Protein AF-A0A4Q6C8T8-F1 (afdb_monomer)

Secondary structure (DSSP, 8-state):
-HHHHHHHHHHHHHHHHHHHHHHHHHHHHHHHT-HHHHHHHHH--HHHHHHHHHHHHHHHHHHHHHH---SS--HHHHHHHHHHHHHHHHHHHHHHHHHTTSS-TTS-HHHHHHHHHHHHHHHHHHHHHHHHHS--STTHHHHHHHHHHHTTS--------SS----HHHHHHHHHHHHHHHHHHHHHHHHHTTTTSTHHHHHHHH--HHHHHHHHHHHHHHHHIIIIITS------S-TT-GGGSHHHHHHHHHHHHHHHHHHHHHHHTHHHHH--HHHHHHHHHHTHHHHHHHHHHHHHH-

Structure (mmCIF, N/CA/C/O backbone):
data_AF-A0A4Q6C8T8-F1
#
_entry.id   AF-A0A4Q6C8T8-F1
#
loop_
_atom_site.group_PDB
_atom_site.id
_atom_site.type_symbol
_atom_site.label_atom_id
_atom_site.label_alt_id
_atom_site.label_comp_id
_atom_site.label_asym_id
_atom_site.label_entity_id
_atom_site.label_seq_id
_atom_site.pdbx_PDB_ins_code
_atom_site.Cartn_x
_atom_site.Cartn_y
_atom_site.Cartn_z
_atom_site.occupancy
_atom_site.B_iso_or_equiv
_atom_site.auth_seq_id
_atom_site.auth_comp_id
_atom_site.auth_asym_id
_atom_site.auth_atom_id
_atom_site.pdbx_PDB_model_num
ATOM 1 N N . MET A 1 1 ? 25.916 -26.323 -15.014 1.00 47.84 1 MET A N 1
ATOM 2 C CA . MET A 1 1 ? 24.971 -25.509 -15.813 1.00 47.84 1 MET A CA 1
ATOM 3 C C . MET A 1 1 ? 23.539 -25.519 -15.264 1.00 47.84 1 MET A C 1
ATOM 5 O O . MET A 1 1 ? 22.979 -24.442 -15.152 1.00 47.84 1 MET A O 1
ATOM 9 N N . ALA A 1 2 ? 22.967 -26.644 -14.802 1.00 47.94 2 ALA A N 1
ATOM 10 C CA . ALA A 1 2 ? 21.595 -26.672 -14.247 1.00 47.94 2 ALA A CA 1
ATOM 11 C C . ALA A 1 2 ? 21.364 -25.824 -12.966 1.00 47.94 2 ALA A C 1
ATOM 13 O O . ALA A 1 2 ? 20.316 -25.205 -12.812 1.00 47.94 2 ALA A O 1
ATOM 14 N N . LYS A 1 3 ? 22.353 -25.726 -12.060 1.00 44.44 3 LYS A N 1
ATOM 15 C CA . LYS A 1 3 ? 22.247 -24.889 -10.841 1.00 44.44 3 LYS A CA 1
ATOM 16 C C . LYS A 1 3 ? 22.202 -23.382 -11.123 1.00 44.44 3 LYS A C 1
ATOM 18 O O . LYS A 1 3 ? 21.665 -22.637 -10.311 1.00 44.44 3 LYS A O 1
ATOM 23 N N . THR A 1 4 ? 22.778 -22.934 -12.237 1.00 50.09 4 THR A N 1
ATOM 24 C CA . THR A 1 4 ? 22.808 -21.512 -12.604 1.00 50.09 4 THR A CA 1
ATOM 25 C C . THR A 1 4 ? 21.467 -21.081 -13.200 1.00 50.09 4 THR A C 1
ATOM 27 O O . THR A 1 4 ? 20.963 -20.031 -12.826 1.00 50.09 4 THR A O 1
ATOM 30 N N . ALA A 1 5 ? 20.844 -21.948 -14.012 1.00 55.03 5 ALA A N 1
ATOM 31 C CA . ALA A 1 5 ? 19.516 -21.725 -14.590 1.00 55.03 5 ALA A CA 1
ATOM 32 C C . ALA A 1 5 ? 18.387 -21.710 -13.539 1.00 55.03 5 ALA A C 1
ATOM 34 O O . ALA A 1 5 ? 17.457 -20.918 -13.630 1.00 55.03 5 ALA A O 1
ATOM 35 N N . SER A 1 6 ? 18.482 -22.541 -12.494 1.00 61.41 6 SER A N 1
ATOM 36 C CA . SER A 1 6 ? 17.517 -22.506 -11.384 1.00 61.41 6 SER A CA 1
ATOM 37 C C . SER A 1 6 ? 17.626 -21.218 -10.560 1.00 61.41 6 SER A C 1
ATOM 39 O O . SER A 1 6 ? 16.605 -20.655 -10.181 1.00 61.41 6 SER A O 1
ATOM 41 N N . LYS A 1 7 ? 18.843 -20.717 -10.301 1.00 61.97 7 LYS A N 1
ATOM 42 C CA . LYS A 1 7 ? 19.030 -19.467 -9.545 1.00 61.97 7 LYS A CA 1
ATOM 43 C C . LYS A 1 7 ? 18.484 -18.246 -10.285 1.00 61.97 7 LYS A C 1
ATOM 45 O O . LYS A 1 7 ? 17.942 -17.361 -9.631 1.00 61.97 7 LYS A O 1
ATOM 50 N N . SER A 1 8 ? 18.613 -18.199 -11.612 1.00 70.19 8 SER A N 1
ATOM 51 C CA . SER A 1 8 ? 18.018 -17.121 -12.408 1.00 70.19 8 SER A CA 1
ATOM 52 C C . SER A 1 8 ? 16.492 -17.197 -12.427 1.00 70.19 8 SER A C 1
ATOM 54 O O . SER A 1 8 ? 15.865 -16.149 -12.392 1.00 70.19 8 SER A O 1
ATOM 56 N N . LEU A 1 9 ? 15.899 -18.399 -12.402 1.00 74.31 9 LEU A N 1
ATOM 57 C CA . LEU A 1 9 ? 14.442 -18.584 -12.357 1.00 74.31 9 LEU A CA 1
ATOM 58 C C . LEU A 1 9 ? 13.826 -18.049 -11.053 1.00 74.31 9 LEU A C 1
ATOM 60 O O . LEU A 1 9 ? 12.946 -17.201 -11.102 1.00 74.31 9 LEU A O 1
ATOM 64 N N . TRP A 1 10 ? 14.356 -18.454 -9.893 1.00 78.50 10 TRP A N 1
ATOM 65 C CA . TRP A 1 10 ? 13.859 -17.990 -8.586 1.00 78.50 10 TRP A CA 1
ATOM 66 C C . TRP A 1 10 ? 14.020 -16.479 -8.385 1.00 78.50 10 TRP A C 1
ATOM 68 O O . TRP A 1 10 ? 13.179 -15.830 -7.768 1.00 78.50 10 TRP A O 1
ATOM 78 N N . ALA A 1 11 ? 15.104 -15.899 -8.907 1.00 76.44 11 ALA A N 1
ATOM 79 C CA . ALA A 1 11 ? 15.308 -14.454 -8.866 1.00 76.44 11 ALA A CA 1
ATOM 80 C C . ALA A 1 11 ? 14.318 -13.696 -9.769 1.00 76.44 11 ALA A C 1
ATOM 82 O O . ALA A 1 11 ? 13.989 -12.545 -9.481 1.00 76.44 11 ALA A O 1
ATOM 83 N N . LYS A 1 12 ? 13.862 -14.334 -10.853 1.00 73.19 12 LYS A N 1
ATOM 84 C CA . LYS A 1 12 ? 12.875 -13.797 -11.793 1.00 73.19 12 LYS A CA 1
ATOM 85 C C . LYS A 1 12 ? 11.479 -13.819 -11.171 1.00 73.19 12 LYS A C 1
ATOM 87 O O . LYS A 1 12 ? 10.880 -12.762 -11.013 1.00 73.19 12 LYS A O 1
ATOM 92 N N . GLU A 1 13 ? 11.059 -14.983 -10.675 1.00 78.38 13 GLU A N 1
ATOM 93 C CA . GLU A 1 13 ? 9.793 -15.155 -9.946 1.00 78.38 13 GLU A CA 1
ATOM 94 C C . GLU A 1 13 ? 9.698 -14.204 -8.746 1.00 78.38 13 GLU A C 1
ATOM 96 O O . GLU A 1 13 ? 8.699 -13.514 -8.568 1.00 78.38 13 GLU A O 1
ATOM 101 N N . GLY A 1 14 ? 10.770 -14.076 -7.956 1.00 83.19 14 GLY A N 1
ATOM 102 C CA . GLY A 1 14 ? 10.795 -13.143 -6.829 1.00 83.19 14 GLY A CA 1
ATOM 103 C C . GLY A 1 14 ? 10.571 -11.683 -7.238 1.00 83.19 14 GLY A C 1
ATOM 104 O O . GLY A 1 14 ? 9.926 -10.933 -6.508 1.00 83.19 14 GLY A O 1
ATOM 105 N N . ARG A 1 15 ? 11.060 -11.269 -8.411 1.00 81.25 15 ARG A N 1
ATOM 106 C CA . ARG A 1 15 ? 10.862 -9.906 -8.923 1.00 81.25 15 ARG A CA 1
ATOM 107 C C . ARG A 1 15 ? 9.428 -9.681 -9.389 1.00 81.25 15 ARG A C 1
ATOM 109 O O . ARG A 1 15 ? 8.868 -8.629 -9.089 1.00 81.25 15 ARG A O 1
ATOM 116 N N . ASP A 1 16 ? 8.836 -10.665 -10.060 1.00 80.31 16 ASP A N 1
ATOM 117 C CA . ASP A 1 16 ? 7.433 -10.608 -10.479 1.00 80.31 16 ASP A CA 1
ATOM 118 C C . ASP A 1 16 ? 6.502 -10.535 -9.258 1.00 80.31 16 ASP A C 1
ATOM 120 O O . ASP A 1 16 ? 5.613 -9.686 -9.214 1.00 80.31 16 ASP A O 1
ATOM 124 N N . LEU A 1 17 ? 6.779 -11.305 -8.199 1.00 86.50 17 LEU A N 1
ATOM 125 C CA . LEU A 1 17 ? 6.043 -11.218 -6.931 1.00 86.50 17 LEU A CA 1
ATOM 126 C C . LEU A 1 17 ? 6.151 -9.831 -6.285 1.00 86.50 17 LEU A C 1
ATOM 128 O O . LEU A 1 17 ? 5.145 -9.278 -5.835 1.00 86.50 17 LEU A O 1
ATOM 132 N N . ILE A 1 18 ? 7.353 -9.249 -6.236 1.00 89.19 18 ILE A N 1
ATOM 133 C CA . ILE A 1 18 ? 7.576 -7.917 -5.653 1.00 89.19 18 ILE A CA 1
ATOM 134 C C . ILE A 1 18 ? 6.845 -6.841 -6.460 1.00 89.19 18 ILE A C 1
ATOM 136 O O . ILE A 1 18 ? 6.162 -5.992 -5.884 1.00 89.19 18 ILE A O 1
ATOM 140 N N . ARG A 1 19 ? 6.954 -6.878 -7.791 1.00 87.38 19 ARG A N 1
ATOM 141 C CA . ARG A 1 19 ? 6.301 -5.910 -8.676 1.00 87.38 19 ARG A CA 1
ATOM 142 C C . ARG A 1 19 ? 4.782 -6.030 -8.631 1.00 87.38 19 ARG A C 1
ATOM 144 O O . ARG A 1 19 ? 4.095 -5.016 -8.503 1.00 87.38 19 ARG A O 1
ATOM 151 N N . GLY A 1 20 ? 4.266 -7.255 -8.693 1.00 88.81 20 GLY A N 1
ATOM 152 C CA . GLY A 1 20 ? 2.848 -7.540 -8.523 1.00 88.81 20 GLY A CA 1
ATOM 153 C C . GLY A 1 20 ? 2.342 -6.998 -7.189 1.00 88.81 20 GLY A C 1
ATOM 154 O O . GLY A 1 20 ? 1.370 -6.247 -7.162 1.00 88.81 20 GLY A O 1
ATOM 155 N N . SER A 1 21 ? 3.053 -7.284 -6.093 1.00 92.06 21 SER A N 1
ATOM 156 C CA . SER A 1 21 ? 2.706 -6.784 -4.755 1.00 92.06 21 SER A CA 1
ATOM 157 C C . SER A 1 21 ? 2.675 -5.258 -4.689 1.00 92.06 21 SER A C 1
ATOM 159 O O . SER A 1 21 ? 1.743 -4.693 -4.123 1.00 92.06 21 SER A O 1
ATOM 161 N N . ALA A 1 22 ? 3.659 -4.582 -5.291 1.00 92.19 22 ALA A N 1
ATOM 162 C CA . ALA A 1 22 ? 3.709 -3.124 -5.349 1.00 92.19 22 ALA A CA 1
ATOM 163 C C . ALA A 1 22 ? 2.469 -2.540 -6.042 1.00 92.19 22 ALA A C 1
ATOM 165 O O . ALA A 1 22 ? 1.823 -1.651 -5.493 1.00 92.19 22 ALA A O 1
ATOM 166 N N . ALA A 1 23 ? 2.092 -3.067 -7.209 1.00 91.00 23 ALA A N 1
ATOM 167 C CA . ALA A 1 23 ? 0.888 -2.619 -7.905 1.00 91.00 23 ALA A CA 1
ATOM 168 C C . ALA A 1 23 ? -0.395 -2.962 -7.140 1.00 91.00 23 ALA A C 1
ATOM 170 O O . ALA A 1 23 ? -1.277 -2.115 -7.013 1.00 91.00 23 ALA A O 1
ATOM 171 N N . GLY A 1 24 ? -0.485 -4.170 -6.579 1.00 92.25 24 GLY A N 1
ATOM 172 C CA . GLY A 1 24 ? -1.603 -4.579 -5.731 1.00 92.25 24 GLY A CA 1
ATOM 173 C C . GLY A 1 24 ? -1.808 -3.636 -4.544 1.00 92.25 24 GLY A C 1
ATOM 174 O O . GLY A 1 24 ? -2.939 -3.248 -4.261 1.00 92.25 24 GLY A O 1
ATOM 175 N N . LEU A 1 25 ? -0.722 -3.204 -3.896 1.00 93.50 25 LEU A N 1
ATOM 176 C CA . LEU A 1 25 ? -0.757 -2.215 -2.817 1.00 93.50 25 LEU A CA 1
ATOM 177 C C . LEU A 1 25 ? -1.186 -0.833 -3.318 1.00 93.50 25 LEU A C 1
ATOM 179 O O . LEU A 1 25 ? -2.040 -0.219 -2.686 1.00 93.50 25 LEU A O 1
ATOM 183 N N . ILE A 1 26 ? -0.677 -0.354 -4.457 1.00 92.12 26 ILE A N 1
ATOM 184 C CA . ILE A 1 26 ? -1.116 0.929 -5.035 1.00 92.12 26 ILE A CA 1
ATOM 185 C C . ILE A 1 26 ? -2.633 0.923 -5.268 1.00 92.12 26 ILE A C 1
ATOM 187 O O . ILE A 1 26 ? -3.330 1.821 -4.815 1.00 92.12 26 ILE A O 1
ATOM 191 N N . PHE A 1 27 ? -3.180 -0.093 -5.932 1.00 87.25 27 PHE A N 1
ATOM 192 C CA . PHE A 1 27 ? -4.614 -0.100 -6.239 1.00 87.25 27 PHE A CA 1
ATOM 193 C C . PHE A 1 27 ? -5.493 -0.452 -5.030 1.00 87.25 27 PHE A C 1
ATOM 195 O O . PHE A 1 27 ? -6.622 0.027 -4.934 1.00 87.25 27 PHE A O 1
ATOM 202 N N . GLY A 1 28 ? -4.999 -1.278 -4.106 1.00 87.19 28 GLY A N 1
ATOM 203 C CA . GLY A 1 28 ? -5.780 -1.787 -2.978 1.00 87.19 28 GLY A CA 1
ATOM 204 C C . GLY A 1 28 ? -5.800 -0.898 -1.737 1.00 87.19 28 GLY A C 1
ATOM 205 O O . GLY A 1 28 ? -6.770 -0.943 -0.984 1.00 87.19 28 GLY A O 1
ATOM 206 N N . THR A 1 29 ? -4.772 -0.077 -1.505 1.00 87.50 29 THR A N 1
ATOM 207 C CA . THR A 1 29 ? -4.616 0.651 -0.229 1.00 87.50 29 THR A CA 1
ATOM 208 C C . THR A 1 29 ? -5.790 1.567 0.133 1.00 87.50 29 THR A C 1
ATOM 210 O O . THR A 1 29 ? -6.232 1.500 1.279 1.00 87.50 29 THR A O 1
ATOM 213 N N . PRO A 1 30 ? -6.367 2.369 -0.783 1.00 79.12 30 PRO A N 1
ATOM 214 C CA . PRO A 1 30 ? -7.519 3.204 -0.433 1.00 79.12 30 PRO A CA 1
ATOM 215 C C . PRO A 1 30 ? -8.731 2.393 0.049 1.00 79.12 30 PRO A C 1
ATOM 217 O O . PRO A 1 30 ? -9.430 2.801 0.971 1.00 79.12 30 PRO A O 1
ATOM 220 N N . LEU A 1 31 ? -8.962 1.216 -0.540 1.00 79.81 31 LEU A N 1
ATOM 221 C CA . LEU A 1 31 ? -10.087 0.340 -0.197 1.00 79.81 31 LEU A CA 1
ATOM 222 C C . LEU A 1 31 ? -9.835 -0.478 1.069 1.00 79.81 31 LEU A C 1
ATOM 224 O O . LEU A 1 31 ? -10.794 -0.820 1.770 1.00 79.81 31 LEU A O 1
ATOM 228 N N . LEU A 1 32 ? -8.563 -0.745 1.386 1.00 80.25 32 LEU A N 1
ATOM 229 C CA . LEU A 1 32 ? -8.162 -1.465 2.592 1.00 80.25 32 LEU A CA 1
ATOM 230 C C . LEU A 1 32 ? -8.620 -0.771 3.866 1.00 80.25 32 LEU A C 1
ATOM 232 O O . LEU A 1 32 ? -8.783 -1.472 4.851 1.00 80.25 32 LEU A O 1
ATOM 236 N N . TYR A 1 33 ? -8.860 0.542 3.838 1.00 75.00 33 TYR A N 1
ATOM 237 C CA . TYR A 1 33 ? -9.260 1.331 5.004 1.00 75.00 33 TYR A CA 1
ATOM 238 C C . TYR A 1 33 ? -10.769 1.470 5.186 1.00 75.00 33 TYR A C 1
ATOM 240 O O . TYR A 1 33 ? -11.189 1.897 6.249 1.00 75.00 33 TYR A O 1
ATOM 248 N N . THR A 1 34 ? -11.587 1.142 4.187 1.00 78.19 34 THR A N 1
ATOM 249 C CA . THR A 1 34 ? -13.025 1.464 4.215 1.00 78.19 34 THR A CA 1
ATOM 250 C C . THR A 1 34 ? -13.826 0.512 5.114 1.00 78.19 34 THR A C 1
ATOM 252 O O . THR A 1 34 ? -13.783 -0.708 4.924 1.00 78.19 34 THR A O 1
ATOM 255 N N . MET A 1 35 ? -14.614 1.053 6.059 1.00 67.12 35 MET A N 1
ATOM 256 C CA . MET A 1 35 ? -15.415 0.245 7.001 1.00 67.12 35 MET A CA 1
ATOM 257 C C . MET A 1 35 ? -16.417 -0.659 6.288 1.00 67.12 35 MET A C 1
ATOM 259 O O . MET A 1 35 ? -16.611 -1.802 6.705 1.00 67.12 35 MET A O 1
ATOM 263 N N . GLU A 1 36 ? -17.026 -0.180 5.201 1.00 69.19 36 GLU A N 1
ATOM 264 C CA . GLU A 1 36 ? -18.002 -0.942 4.411 1.00 69.19 36 GLU A CA 1
ATOM 265 C C . GLU A 1 36 ? -17.418 -2.283 3.942 1.00 69.19 36 GLU A C 1
ATOM 267 O O . GLU A 1 36 ? -18.071 -3.327 3.989 1.00 69.19 36 GLU A O 1
ATOM 272 N N . MET A 1 37 ? -16.136 -2.294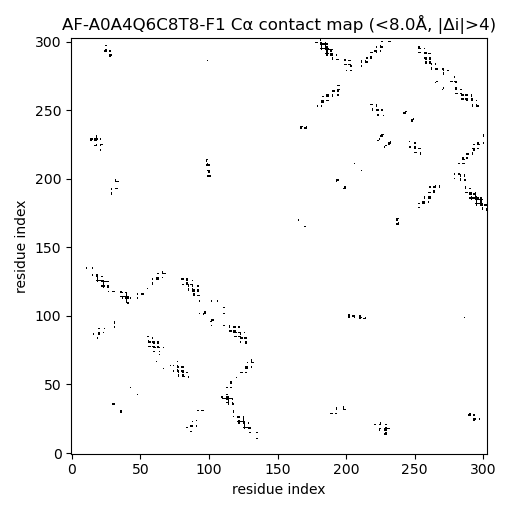 3.578 1.00 70.31 37 MET A N 1
ATOM 273 C CA . MET A 1 37 ? -15.476 -3.477 3.039 1.00 70.31 37 MET A CA 1
ATOM 274 C C . MET A 1 37 ? -15.086 -4.495 4.122 1.00 70.31 37 MET A C 1
ATOM 276 O O . MET A 1 37 ? -15.015 -5.695 3.835 1.00 70.31 37 MET A O 1
ATOM 280 N N . TRP A 1 38 ? -14.896 -4.048 5.370 1.00 68.12 38 TRP A N 1
ATOM 281 C CA . TRP A 1 38 ? -14.649 -4.915 6.530 1.00 68.12 38 TRP A CA 1
ATOM 282 C C . TRP A 1 38 ? -15.938 -5.495 7.111 1.00 68.12 38 TRP A C 1
ATOM 284 O O . TRP A 1 38 ? -16.002 -6.688 7.415 1.00 68.12 38 TRP A O 1
ATOM 294 N N . TRP A 1 39 ? -16.991 -4.681 7.216 1.00 66.81 39 TRP A N 1
ATOM 295 C CA . TRP A 1 39 ? -18.289 -5.107 7.745 1.00 66.81 39 TRP A CA 1
ATOM 296 C C . TRP A 1 39 ? -18.998 -6.088 6.817 1.00 66.81 39 TRP A C 1
ATOM 298 O O . TRP A 1 39 ? -19.603 -7.060 7.283 1.00 66.81 39 TRP A O 1
ATOM 308 N N . HIS A 1 40 ? -18.871 -5.914 5.499 1.00 59.19 40 HIS A N 1
ATOM 309 C CA . HIS A 1 40 ? -19.408 -6.886 4.551 1.00 59.19 40 HIS A CA 1
ATOM 310 C C . HIS A 1 40 ? -18.797 -8.281 4.732 1.00 59.19 40 HIS A C 1
ATOM 312 O O . HIS A 1 40 ? -19.526 -9.270 4.623 1.00 59.19 40 HIS A O 1
ATOM 318 N N . GLY A 1 41 ? -17.525 -8.378 5.136 1.00 58.84 41 GLY A N 1
ATOM 319 C CA . GLY A 1 41 ? -16.861 -9.646 5.450 1.00 58.84 41 GLY A CA 1
ATOM 320 C C . GLY A 1 41 ? -17.585 -10.490 6.509 1.00 58.84 41 GLY A C 1
ATOM 321 O O . GLY A 1 41 ? -17.598 -11.715 6.407 1.00 58.84 41 GLY A O 1
ATOM 322 N N . LEU A 1 42 ? -18.268 -9.852 7.464 1.00 63.19 42 LEU A N 1
ATOM 323 C CA . LEU A 1 42 ? -19.024 -10.518 8.533 1.00 63.19 42 LEU A CA 1
ATOM 324 C C . LEU A 1 42 ? -20.445 -10.936 8.118 1.00 63.19 42 LEU A C 1
ATOM 326 O O . LEU A 1 42 ? -21.070 -11.754 8.790 1.00 63.19 42 LEU A O 1
ATOM 330 N N . THR A 1 43 ? -20.972 -10.387 7.019 1.00 68.62 43 THR A N 1
ATOM 331 C CA . THR A 1 43 ? -22.379 -10.578 6.605 1.00 68.62 43 THR A CA 1
ATOM 332 C C . THR A 1 43 ? -22.556 -11.552 5.437 1.00 68.62 43 THR A C 1
ATOM 334 O O . THR A 1 43 ? -23.683 -11.953 5.120 1.00 68.62 43 THR A O 1
ATOM 337 N N . PHE A 1 44 ? -21.470 -11.978 4.784 1.00 69.25 44 PHE A N 1
ATOM 338 C CA . PHE A 1 44 ? -21.559 -12.944 3.693 1.00 69.25 44 PHE A CA 1
ATOM 339 C C . PHE A 1 44 ? -21.833 -14.360 4.209 1.00 69.25 44 PHE A C 1
ATOM 341 O O . PHE A 1 44 ? -21.040 -14.962 4.924 1.00 69.25 44 PHE A O 1
ATOM 348 N N . SER A 1 45 ? -22.936 -14.956 3.754 1.00 83.44 45 SER A N 1
ATOM 349 C CA . SER A 1 45 ? -23.125 -16.407 3.843 1.00 83.44 45 SER A CA 1
ATOM 350 C C . SER A 1 45 ? -22.001 -17.135 3.093 1.00 83.44 45 SER A C 1
ATOM 352 O O . SER A 1 45 ? -21.601 -16.670 2.022 1.00 83.44 45 SER A O 1
ATOM 354 N N . SER A 1 46 ? -21.587 -18.318 3.552 1.00 84.88 46 SER A N 1
ATOM 355 C CA . SER A 1 46 ? -20.493 -19.098 2.945 1.00 84.88 46 SER A CA 1
ATOM 356 C C . SER A 1 46 ? -20.650 -19.315 1.431 1.00 84.88 46 SER A C 1
ATOM 358 O O . SER A 1 46 ? -19.674 -19.238 0.693 1.00 84.88 46 SER A O 1
ATOM 360 N N . ALA A 1 47 ? -21.881 -19.492 0.934 1.00 87.44 47 ALA A N 1
ATOM 361 C CA . ALA A 1 47 ? -22.152 -19.627 -0.501 1.00 87.44 47 ALA A CA 1
ATOM 362 C C . ALA A 1 47 ? -21.760 -18.376 -1.314 1.00 87.44 47 ALA A C 1
ATOM 364 O O . ALA A 1 47 ? -21.211 -18.490 -2.406 1.00 87.44 47 ALA A O 1
ATOM 365 N N . ARG A 1 48 ? -21.995 -17.175 -0.771 1.00 87.38 48 ARG A N 1
ATOM 366 C CA . ARG A 1 48 ? -21.623 -15.906 -1.419 1.00 87.38 48 ARG A CA 1
ATOM 367 C C . ARG A 1 48 ? -20.112 -15.700 -1.429 1.00 87.38 48 ARG A C 1
ATOM 369 O O . ARG A 1 48 ? -19.602 -15.192 -2.414 1.00 87.38 48 ARG A O 1
ATOM 376 N N . MET A 1 49 ? -19.405 -16.137 -0.385 1.00 86.25 49 MET A N 1
ATOM 377 C CA . MET A 1 49 ? -17.937 -16.096 -0.347 1.00 86.25 49 MET A CA 1
ATOM 378 C C . MET A 1 49 ? -17.323 -16.983 -1.437 1.00 86.25 49 MET A C 1
ATOM 380 O O . MET A 1 49 ? -16.419 -16.547 -2.143 1.00 86.25 49 MET A O 1
ATOM 384 N N . VAL A 1 50 ? -17.859 -18.195 -1.628 1.00 90.12 50 VAL A N 1
ATOM 385 C CA . VAL A 1 50 ? -17.425 -19.098 -2.708 1.00 90.12 50 VAL A CA 1
ATOM 386 C C . VAL A 1 50 ? -17.733 -18.502 -4.082 1.00 90.12 50 VAL A C 1
ATOM 388 O O . VAL A 1 50 ? -16.877 -18.535 -4.962 1.00 90.12 50 VAL A O 1
ATOM 391 N N . LEU A 1 51 ? -18.920 -17.915 -4.267 1.00 91.50 51 LEU A N 1
ATOM 392 C CA . LEU A 1 51 ? -19.277 -17.236 -5.517 1.00 91.50 51 LEU A CA 1
ATOM 393 C C . LEU A 1 51 ? -18.383 -16.024 -5.798 1.00 91.50 51 LEU A C 1
ATOM 395 O O . LEU A 1 51 ? -17.965 -15.843 -6.936 1.00 91.50 51 LEU A O 1
ATOM 399 N N . LEU A 1 52 ? -18.064 -15.221 -4.780 1.00 89.31 52 LEU A N 1
ATOM 400 C CA . LEU A 1 52 ? -17.162 -14.080 -4.911 1.00 89.31 52 LEU A CA 1
ATOM 401 C C . LEU A 1 52 ? -15.753 -14.543 -5.2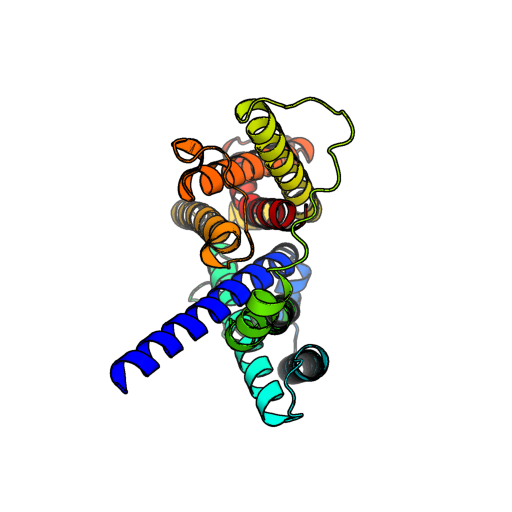85 1.00 89.31 52 LEU A C 1
ATOM 403 O O . LEU A 1 52 ? -15.180 -14.012 -6.229 1.00 89.31 52 LEU A O 1
ATOM 407 N N . LEU A 1 53 ? -15.222 -15.569 -4.614 1.00 92.25 53 LEU A N 1
ATOM 408 C CA . LEU A 1 53 ? -13.924 -16.153 -4.959 1.00 92.25 53 LEU A CA 1
ATOM 409 C C . LEU A 1 53 ? -13.909 -16.675 -6.400 1.00 92.25 53 LEU A C 1
ATOM 411 O O . LEU A 1 53 ? -12.979 -16.386 -7.149 1.00 92.25 53 LEU A O 1
ATOM 415 N N . ALA A 1 54 ? -14.952 -17.404 -6.805 1.00 94.25 54 ALA A N 1
ATOM 416 C CA . ALA A 1 54 ? -15.089 -17.901 -8.169 1.00 94.25 54 ALA A CA 1
ATOM 417 C C . ALA A 1 54 ? -15.157 -16.752 -9.186 1.00 94.25 54 ALA A C 1
ATOM 419 O O . ALA A 1 54 ? -14.512 -16.825 -10.229 1.00 94.25 54 ALA A O 1
ATOM 420 N N . ALA A 1 55 ? -15.882 -15.675 -8.874 1.00 93.62 55 ALA A N 1
ATOM 421 C CA . ALA A 1 55 ? -15.963 -14.490 -9.720 1.00 93.62 55 ALA A CA 1
ATOM 422 C C . ALA A 1 55 ? -14.610 -13.774 -9.833 1.00 93.62 55 ALA A C 1
ATOM 424 O O . ALA A 1 55 ? -14.200 -13.436 -10.936 1.00 93.62 55 ALA A O 1
ATOM 425 N N . VAL A 1 56 ? -13.886 -13.594 -8.726 1.00 92.62 56 VAL A N 1
ATOM 426 C CA . VAL A 1 56 ? -12.551 -12.974 -8.718 1.00 92.62 56 VAL A CA 1
ATOM 427 C C . VAL A 1 56 ? -11.550 -13.812 -9.509 1.00 92.62 56 VAL A C 1
ATOM 429 O O . VAL A 1 56 ? -10.795 -13.260 -10.307 1.00 92.62 56 VAL A O 1
ATOM 432 N N . LEU A 1 57 ? -11.559 -15.136 -9.343 1.00 94.00 57 LEU A N 1
ATOM 433 C CA . LEU A 1 57 ? -10.715 -16.040 -10.129 1.00 94.00 57 LEU A CA 1
ATOM 434 C C . LEU A 1 57 ? -11.070 -15.988 -11.615 1.00 94.00 57 LEU A C 1
ATOM 436 O O . LEU A 1 57 ? -10.171 -15.923 -12.450 1.00 94.00 57 LEU A O 1
ATOM 440 N N . LEU A 1 58 ? -12.361 -15.972 -11.954 1.00 93.62 58 LEU A N 1
ATOM 441 C CA . LEU A 1 58 ? -12.820 -15.860 -13.336 1.00 93.62 58 LEU A CA 1
ATOM 442 C C . LEU A 1 58 ? -12.372 -14.535 -13.960 1.00 93.62 58 LEU A C 1
ATOM 444 O O . LEU A 1 58 ? -11.807 -14.541 -15.049 1.00 93.62 58 LEU A O 1
ATOM 448 N N . ILE A 1 59 ? -12.583 -13.415 -13.265 1.00 92.06 59 ILE A N 1
ATOM 449 C CA . ILE A 1 59 ? -12.189 -12.080 -13.729 1.00 92.06 59 ILE A CA 1
ATOM 450 C C . ILE A 1 59 ? -10.674 -12.017 -13.932 1.00 92.06 59 ILE A C 1
ATOM 452 O O . ILE A 1 59 ? -10.235 -11.629 -15.010 1.00 92.06 59 ILE A O 1
ATOM 456 N N . ASN A 1 60 ? -9.874 -12.455 -12.955 1.00 91.00 60 ASN A N 1
ATOM 457 C CA . ASN A 1 60 ? -8.417 -12.481 -13.103 1.00 91.00 60 ASN A CA 1
ATOM 458 C C . ASN A 1 60 ? -7.978 -13.399 -14.249 1.00 91.00 60 ASN A C 1
ATOM 460 O O . ASN A 1 60 ? -7.126 -13.009 -15.033 1.00 91.00 60 ASN A O 1
ATOM 464 N N . THR A 1 61 ? -8.605 -14.567 -14.419 1.00 90.06 61 THR A N 1
ATOM 465 C CA . THR A 1 61 ? -8.295 -15.476 -15.538 1.00 90.06 61 THR A CA 1
ATOM 466 C C . THR A 1 61 ? -8.566 -14.795 -16.876 1.00 90.06 61 THR A C 1
ATOM 468 O O . THR A 1 61 ? -7.733 -14.840 -17.775 1.00 90.06 61 THR A O 1
ATOM 471 N N . VAL A 1 62 ? -9.710 -14.121 -17.009 1.00 88.94 62 VAL A N 1
ATOM 472 C CA . VAL A 1 62 ? -10.072 -13.355 -18.208 1.00 88.94 62 VAL A CA 1
ATOM 473 C C . VAL A 1 62 ? -9.051 -12.249 -18.479 1.00 88.94 62 VAL A C 1
ATOM 475 O O . VAL A 1 62 ? -8.621 -12.061 -19.613 1.00 88.94 62 VAL A O 1
ATOM 478 N N . ILE A 1 63 ? -8.617 -11.545 -17.441 1.00 86.38 63 ILE A N 1
ATOM 479 C CA . ILE A 1 63 ? -7.619 -10.478 -17.535 1.00 86.38 63 ILE A CA 1
ATOM 480 C C . ILE A 1 63 ? -6.263 -11.034 -17.960 1.00 86.38 63 ILE A C 1
ATOM 482 O O . ILE A 1 63 ? -5.688 -10.512 -18.909 1.00 86.38 63 ILE A O 1
ATOM 486 N N . CYS A 1 64 ? -5.792 -12.126 -17.361 1.00 82.19 64 CYS A N 1
ATOM 487 C CA . CYS A 1 64 ? -4.567 -12.806 -17.781 1.00 82.19 64 CYS A CA 1
ATOM 488 C C . CYS A 1 64 ? -4.665 -13.319 -19.228 1.00 82.19 64 CYS A C 1
ATOM 490 O O . CYS A 1 64 ? -3.683 -13.263 -19.960 1.00 82.19 64 CYS A O 1
ATOM 492 N N . LEU A 1 65 ? -5.849 -13.737 -19.692 1.00 82.00 65 LEU A N 1
ATOM 493 C CA . LEU A 1 65 ? -6.062 -14.126 -21.093 1.00 82.00 65 LEU A CA 1
ATOM 494 C C . LEU A 1 65 ? -5.981 -12.949 -22.071 1.00 82.00 65 LEU A C 1
ATOM 496 O O . LEU A 1 65 ? -5.486 -13.127 -23.181 1.00 82.00 65 LEU A O 1
ATOM 500 N N . PHE A 1 66 ? -6.488 -11.772 -21.695 1.00 78.88 66 PHE A N 1
ATOM 501 C CA . PHE A 1 66 ? -6.531 -10.604 -22.584 1.00 78.88 66 PHE A CA 1
ATOM 502 C C . PHE A 1 66 ? -5.285 -9.715 -22.502 1.00 78.88 66 PHE A C 1
ATOM 504 O O . PHE A 1 66 ? -4.888 -9.137 -23.512 1.00 78.88 66 PHE A O 1
ATOM 511 N N . LEU A 1 67 ? -4.677 -9.576 -21.321 1.00 72.25 67 LEU A N 1
ATOM 512 C CA . LEU A 1 67 ? -3.450 -8.801 -21.114 1.00 72.25 67 LEU A CA 1
ATOM 513 C C . LEU A 1 67 ? -2.184 -9.644 -21.299 1.00 72.25 67 LEU A C 1
ATOM 515 O O . LEU A 1 67 ? -1.137 -9.083 -21.618 1.00 72.25 67 LEU A O 1
ATOM 519 N N . GLY A 1 68 ? -2.265 -10.966 -21.133 1.00 61.53 68 GLY A N 1
ATOM 520 C CA . GLY A 1 68 ? -1.172 -11.887 -21.411 1.00 61.53 68 GLY A CA 1
ATOM 521 C C . GLY A 1 68 ? -0.946 -12.025 -22.913 1.00 61.53 68 GLY A C 1
ATOM 522 O O . GLY A 1 68 ? -1.453 -12.946 -23.545 1.00 61.53 68 GLY A O 1
ATOM 523 N N . PHE A 1 69 ? -0.140 -11.132 -23.489 1.00 50.75 69 PHE A N 1
ATOM 524 C CA . PHE A 1 69 ? 0.370 -11.176 -24.869 1.00 50.75 69 PHE A CA 1
ATOM 525 C C . PHE A 1 69 ? 1.317 -12.374 -25.132 1.00 50.75 69 PHE A C 1
ATOM 527 O O . PHE A 1 69 ? 2.307 -12.258 -25.851 1.00 50.75 69 PHE A O 1
ATOM 534 N N . ARG A 1 70 ? 1.052 -13.560 -24.571 1.00 50.00 70 ARG A N 1
ATOM 535 C CA . ARG A 1 70 ? 1.787 -14.781 -24.917 1.00 50.00 70 ARG A CA 1
ATOM 536 C C . ARG A 1 70 ? 1.234 -15.357 -26.216 1.00 50.00 70 ARG A C 1
ATOM 538 O O . ARG A 1 70 ? 0.039 -15.591 -26.358 1.00 50.00 70 ARG A O 1
ATOM 545 N N . ALA A 1 71 ? 2.131 -15.690 -27.140 1.00 48.59 71 ALA A N 1
ATOM 546 C CA . ALA A 1 71 ? 1.848 -16.304 -28.441 1.00 48.59 71 ALA A CA 1
ATOM 547 C C . ALA A 1 71 ? 1.220 -17.724 -28.388 1.00 48.59 71 ALA A C 1
ATOM 549 O O . ALA A 1 71 ? 1.186 -18.423 -29.403 1.00 48.59 71 ALA A O 1
ATOM 550 N N . ARG A 1 72 ? 0.709 -18.176 -27.233 1.00 48.69 72 ARG A N 1
ATOM 551 C CA . ARG A 1 72 ? -0.084 -19.405 -27.086 1.00 48.69 72 ARG A CA 1
ATOM 552 C C . ARG A 1 72 ? -1.231 -19.197 -26.100 1.00 48.69 72 ARG A C 1
ATOM 554 O O . ARG A 1 72 ? -1.012 -19.057 -24.903 1.00 48.69 72 ARG A O 1
ATOM 561 N N . TYR A 1 73 ? -2.444 -19.236 -26.640 1.00 56.50 73 TYR A N 1
ATOM 562 C CA . TYR A 1 73 ? -3.709 -19.246 -25.915 1.00 56.50 73 TYR A CA 1
ATOM 563 C C . TYR A 1 73 ? -3.852 -20.546 -25.113 1.00 56.50 73 TYR A C 1
ATOM 565 O O . TYR A 1 73 ? -4.276 -21.562 -25.663 1.00 56.50 73 TYR A O 1
ATOM 573 N N . ASP A 1 74 ? -3.494 -20.533 -23.831 1.00 79.38 74 ASP A N 1
ATOM 574 C CA . ASP A 1 74 ? -3.772 -21.650 -22.929 1.00 79.38 74 ASP A CA 1
ATOM 575 C C . ASP A 1 74 ? -4.540 -21.167 -21.694 1.00 79.38 74 ASP A C 1
ATOM 577 O O . ASP A 1 74 ? -4.024 -20.412 -20.868 1.00 79.38 74 ASP A O 1
ATOM 581 N N . LEU A 1 75 ? -5.795 -21.614 -21.582 1.00 83.25 75 LEU A N 1
ATOM 582 C CA . LEU A 1 75 ? -6.689 -21.285 -20.467 1.00 83.25 75 LEU A CA 1
ATOM 583 C C . LEU A 1 75 ? -6.102 -21.726 -19.124 1.00 83.25 75 LEU A C 1
ATOM 585 O O . LEU A 1 75 ? -6.302 -21.051 -18.117 1.00 83.25 75 LEU A O 1
ATOM 589 N N . LEU A 1 76 ? -5.371 -22.845 -19.108 1.00 85.88 76 LEU A N 1
ATOM 590 C CA . LEU A 1 76 ? -4.791 -23.390 -17.886 1.00 85.88 76 LEU A CA 1
ATOM 591 C C . LEU A 1 76 ? -3.660 -22.501 -17.358 1.00 85.88 76 LEU A C 1
ATOM 593 O O . LEU A 1 76 ? -3.598 -22.236 -16.160 1.00 85.88 76 LEU A O 1
ATOM 597 N N . SER A 1 77 ? -2.821 -21.979 -18.251 1.00 83.69 77 SER A N 1
ATOM 598 C CA . SER A 1 77 ? -1.760 -21.033 -17.897 1.00 83.69 77 SER A CA 1
ATOM 599 C C . SER A 1 77 ? -2.320 -19.738 -17.293 1.00 83.69 77 SER A C 1
ATOM 601 O O . SER A 1 77 ? -1.868 -19.317 -16.230 1.00 83.69 77 SER A O 1
ATOM 603 N N . ALA A 1 78 ? -3.358 -19.156 -17.903 1.00 85.88 78 ALA A N 1
ATOM 604 C CA . ALA A 1 78 ? -4.005 -17.952 -17.374 1.00 85.88 78 ALA A CA 1
ATOM 605 C C . ALA A 1 78 ? -4.727 -18.198 -16.038 1.00 85.88 78 ALA A C 1
ATOM 607 O O . ALA A 1 78 ? -4.704 -17.348 -15.151 1.00 85.88 78 ALA A O 1
ATOM 608 N N . ALA A 1 79 ? -5.345 -19.370 -15.868 1.00 89.62 79 ALA A N 1
ATOM 609 C CA . ALA A 1 79 ? -5.977 -19.743 -14.606 1.00 89.62 79 ALA A CA 1
ATOM 610 C C . ALA A 1 79 ? -4.951 -19.895 -13.469 1.00 89.62 79 ALA A C 1
ATOM 612 O O . ALA A 1 79 ? -5.236 -19.500 -12.341 1.00 89.62 79 ALA A O 1
ATOM 613 N N . MET A 1 80 ? -3.754 -20.428 -13.743 1.00 88.44 80 MET A N 1
ATOM 614 C CA . MET A 1 80 ? -2.686 -20.511 -12.737 1.00 88.44 80 MET A CA 1
ATOM 615 C C . MET A 1 80 ? -2.193 -19.122 -12.310 1.00 88.44 80 MET A C 1
ATOM 617 O O . MET A 1 80 ? -2.067 -18.874 -11.114 1.00 88.44 80 MET A O 1
ATOM 621 N N . GLU A 1 81 ? -1.997 -18.201 -13.257 1.00 87.06 81 GLU A N 1
ATOM 622 C CA . GLU A 1 81 ? -1.584 -16.819 -12.963 1.00 87.06 81 GLU A CA 1
ATOM 623 C C . GLU A 1 81 ? -2.654 -16.051 -12.166 1.00 87.06 81 GLU A C 1
ATOM 625 O O . GLU A 1 81 ? -2.345 -15.291 -11.243 1.00 87.06 81 GLU A O 1
ATOM 630 N N . ALA A 1 82 ? -3.932 -16.310 -12.454 1.00 91.12 82 ALA A N 1
ATOM 631 C CA . ALA A 1 82 ? -5.044 -15.783 -11.674 1.00 91.12 82 ALA A CA 1
ATOM 632 C C . ALA A 1 82 ? -5.044 -16.317 -10.233 1.00 91.12 82 ALA A C 1
ATOM 634 O O . ALA A 1 82 ? -5.243 -15.547 -9.293 1.00 91.12 82 ALA A O 1
ATOM 635 N N . VAL A 1 83 ? -4.803 -17.619 -10.043 1.00 93.62 83 VAL A N 1
ATOM 636 C CA . VAL A 1 83 ? -4.702 -18.227 -8.706 1.00 93.62 83 VAL A CA 1
ATOM 637 C C . VAL A 1 83 ? -3.537 -17.626 -7.922 1.00 93.62 83 VAL A C 1
ATOM 639 O O . VAL A 1 83 ? -3.717 -17.289 -6.753 1.00 93.62 83 VAL A O 1
ATOM 642 N N . GLU A 1 84 ? -2.377 -17.440 -8.552 1.00 91.56 84 GLU A N 1
ATOM 643 C CA . GLU A 1 84 ? -1.210 -16.807 -7.928 1.00 91.56 84 GLU A CA 1
ATOM 644 C C . GLU A 1 84 ? -1.504 -15.360 -7.514 1.00 91.56 84 GLU A C 1
ATOM 646 O O . GLU A 1 84 ? -1.273 -14.982 -6.363 1.00 91.56 84 GLU A O 1
ATOM 651 N N . SER A 1 85 ? -2.103 -14.576 -8.414 1.00 92.56 85 SER A N 1
ATOM 652 C CA . SER A 1 85 ? -2.465 -13.179 -8.154 1.00 92.56 85 SER A CA 1
ATOM 653 C C . SER A 1 85 ? -3.452 -13.052 -6.992 1.00 92.56 85 SER A C 1
ATOM 655 O O . SER A 1 85 ? -3.293 -12.194 -6.124 1.00 92.56 85 SER A O 1
ATOM 657 N N . VAL A 1 86 ? -4.458 -13.929 -6.931 1.00 94.44 86 VAL A N 1
ATOM 658 C CA . VAL A 1 86 ? -5.428 -13.962 -5.826 1.00 94.44 86 VAL A CA 1
ATOM 659 C C . VAL A 1 86 ? -4.773 -14.422 -4.526 1.00 94.44 86 VAL A C 1
ATOM 661 O O . VAL A 1 86 ? -5.012 -13.811 -3.486 1.00 94.44 86 VAL A O 1
ATOM 664 N N . ALA A 1 87 ? -3.922 -15.448 -4.554 1.00 94.25 87 ALA A N 1
ATOM 665 C CA . ALA A 1 87 ? -3.220 -15.923 -3.362 1.00 94.25 87 ALA A CA 1
ATOM 666 C C . ALA A 1 87 ? -2.320 -14.833 -2.761 1.00 94.25 87 ALA A C 1
ATOM 668 O O . ALA A 1 87 ? -2.368 -14.582 -1.555 1.00 94.25 87 ALA A O 1
ATOM 669 N N . LEU A 1 88 ? -1.556 -14.134 -3.601 1.00 94.38 88 LEU A N 1
ATOM 670 C CA . LEU A 1 88 ? -0.714 -13.020 -3.177 1.00 94.38 88 LEU A CA 1
ATOM 671 C C . LEU A 1 88 ? -1.554 -11.856 -2.632 1.00 94.38 88 LEU A C 1
ATOM 673 O O . LEU A 1 88 ? -1.223 -11.292 -1.589 1.00 94.38 88 LEU A O 1
ATOM 677 N N . ALA A 1 89 ? -2.689 -11.557 -3.267 1.00 94.62 89 ALA A N 1
ATOM 678 C CA . ALA A 1 89 ? -3.627 -10.549 -2.784 1.00 94.62 89 ALA A CA 1
ATOM 679 C C . ALA A 1 89 ? -4.172 -10.865 -1.384 1.00 94.62 89 ALA A C 1
ATOM 681 O O . ALA A 1 89 ? -4.266 -9.969 -0.547 1.00 94.62 89 ALA A O 1
ATOM 682 N N . PHE A 1 90 ? -4.480 -12.134 -1.102 1.00 93.56 90 PHE A N 1
ATOM 683 C CA . PHE A 1 90 ? -4.877 -12.581 0.234 1.00 93.56 90 PHE A CA 1
ATOM 684 C C . PHE A 1 90 ? -3.768 -12.379 1.266 1.00 93.56 90 PHE A C 1
ATOM 686 O O . PHE A 1 90 ? -4.045 -11.890 2.357 1.00 93.56 90 PHE A O 1
ATOM 693 N N . ILE A 1 91 ? -2.520 -12.725 0.936 1.00 94.69 91 ILE A N 1
ATOM 694 C CA . ILE A 1 91 ? -1.379 -12.551 1.850 1.00 94.69 91 ILE A CA 1
ATOM 695 C C . ILE A 1 91 ? -1.185 -11.070 2.188 1.00 94.69 91 ILE A C 1
ATOM 697 O O . ILE A 1 91 ? -1.006 -10.726 3.358 1.00 94.69 91 ILE A O 1
ATOM 701 N N . ILE A 1 92 ? -1.261 -10.195 1.181 1.00 94.00 92 ILE A N 1
ATOM 702 C CA . ILE A 1 92 ? -1.172 -8.741 1.361 1.00 94.00 92 ILE A CA 1
ATOM 703 C C . ILE A 1 92 ? -2.332 -8.242 2.225 1.00 94.00 92 ILE A C 1
ATOM 705 O O . ILE A 1 92 ? -2.094 -7.533 3.200 1.00 94.00 92 ILE A O 1
ATOM 709 N N . ALA A 1 93 ? -3.569 -8.647 1.923 1.00 92.75 93 ALA A N 1
ATOM 710 C CA . ALA A 1 93 ? -4.744 -8.247 2.692 1.00 92.75 93 ALA A CA 1
ATOM 711 C C . ALA A 1 93 ? -4.636 -8.671 4.164 1.00 92.75 93 ALA A C 1
ATOM 713 O O . ALA A 1 93 ? -4.807 -7.832 5.041 1.00 92.75 93 ALA A O 1
ATOM 714 N N . VAL A 1 94 ? -4.285 -9.932 4.447 1.00 92.81 94 VAL A N 1
ATOM 715 C CA . VAL A 1 94 ? -4.083 -10.425 5.823 1.00 92.81 94 VAL A CA 1
ATOM 716 C C . VAL A 1 94 ? -3.002 -9.616 6.531 1.00 92.81 94 VAL A C 1
ATOM 718 O O . VAL A 1 94 ? -3.193 -9.208 7.672 1.00 92.81 94 VAL A O 1
ATOM 721 N N . SER A 1 95 ? -1.885 -9.358 5.853 1.00 92.88 95 SER A N 1
ATOM 722 C CA . SER A 1 95 ? -0.741 -8.656 6.434 1.00 92.88 95 SER A CA 1
ATOM 723 C C . SER A 1 95 ? -1.082 -7.207 6.788 1.00 92.88 95 SER A C 1
ATOM 725 O O . SER A 1 95 ? -0.789 -6.770 7.898 1.00 92.88 95 SER A O 1
ATOM 727 N N . ILE A 1 96 ? -1.748 -6.473 5.890 1.00 92.06 96 ILE A N 1
ATOM 728 C CA . ILE A 1 96 ? -2.168 -5.092 6.161 1.00 92.06 96 ILE A CA 1
ATOM 729 C C . ILE A 1 96 ? -3.278 -5.047 7.215 1.00 92.06 96 ILE A C 1
ATOM 731 O O . ILE A 1 96 ? -3.181 -4.254 8.145 1.00 92.06 96 ILE A O 1
ATOM 735 N N . LEU A 1 97 ? -4.291 -5.918 7.132 1.00 91.06 97 LEU A N 1
ATOM 736 C CA . LEU A 1 97 ? -5.385 -5.966 8.111 1.00 91.06 97 LEU A CA 1
ATOM 737 C C . LEU A 1 97 ? -4.892 -6.316 9.522 1.00 91.06 97 LEU A C 1
ATOM 739 O O . LEU A 1 97 ? -5.420 -5.801 10.507 1.00 91.06 97 LEU A O 1
ATOM 743 N N . PHE A 1 98 ? -3.864 -7.159 9.623 1.00 91.56 98 PHE A N 1
ATOM 744 C CA . PHE A 1 98 ? -3.190 -7.447 10.885 1.00 91.56 98 PHE A CA 1
ATOM 745 C C . PHE A 1 98 ? -2.392 -6.235 11.393 1.00 91.56 98 PHE A C 1
ATOM 747 O O . PHE A 1 98 ? -2.485 -5.892 12.568 1.00 91.56 98 PHE A O 1
ATOM 754 N N . LEU A 1 99 ? -1.657 -5.539 10.515 1.00 91.50 99 LEU A N 1
ATOM 755 C CA . LEU A 1 99 ? -0.889 -4.336 10.876 1.00 91.50 99 LEU A CA 1
ATOM 756 C C . LEU A 1 99 ? -1.769 -3.184 11.376 1.00 91.50 99 LEU A C 1
ATOM 758 O O . LEU A 1 99 ? -1.378 -2.489 12.310 1.00 91.50 99 LEU A O 1
ATOM 762 N N . ILE A 1 100 ? -2.952 -2.993 10.789 1.00 90.25 100 ILE A N 1
ATOM 763 C CA . ILE A 1 100 ? -3.918 -1.974 11.232 1.00 90.25 100 ILE A CA 1
ATOM 764 C C . ILE A 1 100 ? -4.795 -2.447 12.407 1.00 90.25 100 ILE A C 1
ATOM 766 O O . ILE A 1 100 ? -5.671 -1.708 12.851 1.00 90.25 100 ILE A O 1
ATOM 770 N N . GLY A 1 101 ? -4.576 -3.661 12.927 1.00 88.25 101 GLY A N 1
ATOM 771 C CA . GLY A 1 101 ? -5.285 -4.186 14.099 1.00 88.25 101 GLY A CA 1
ATOM 772 C C . GLY A 1 101 ? -6.757 -4.536 13.857 1.00 88.25 101 GLY A C 1
ATOM 773 O O . GLY A 1 101 ? -7.535 -4.603 14.806 1.00 88.25 101 GLY A O 1
ATOM 774 N N . GLU A 1 102 ? -7.160 -4.749 12.603 1.00 88.06 102 GLU A N 1
ATOM 775 C CA . GLU A 1 102 ? -8.526 -5.162 12.243 1.00 88.06 102 GLU A CA 1
ATOM 776 C C . GLU A 1 102 ? -8.702 -6.690 12.289 1.00 88.06 102 GLU A C 1
ATOM 778 O O . GLU A 1 102 ? -9.824 -7.193 12.395 1.00 88.06 102 GLU A O 1
ATOM 783 N N . ILE A 1 103 ? -7.599 -7.439 12.203 1.00 88.81 103 ILE A N 1
ATOM 784 C CA . ILE A 1 103 ? -7.554 -8.886 12.427 1.00 88.81 103 ILE A CA 1
ATOM 785 C C . ILE A 1 103 ? -6.546 -9.173 13.537 1.00 88.81 103 ILE A C 1
ATOM 787 O O . ILE A 1 103 ? -5.393 -8.763 13.456 1.00 88.81 103 ILE A O 1
ATOM 791 N N . ASP A 1 104 ? -6.978 -9.938 14.533 1.00 86.38 104 ASP A N 1
ATOM 792 C CA . ASP A 1 104 ? -6.135 -10.481 15.602 1.00 86.38 104 ASP A CA 1
ATOM 793 C C . ASP A 1 104 ? -6.155 -12.022 15.599 1.00 86.38 104 ASP A C 1
ATOM 795 O O . ASP A 1 104 ? -7.009 -12.647 14.960 1.00 86.38 104 ASP A O 1
ATOM 799 N N . PHE A 1 105 ? -5.255 -12.655 16.351 1.00 84.69 105 PHE A N 1
ATOM 800 C CA . PHE A 1 105 ? -5.163 -14.109 16.522 1.00 84.69 105 PHE A CA 1
ATOM 801 C C . PHE A 1 105 ? -6.438 -14.747 17.095 1.00 84.69 105 PHE A C 1
ATOM 803 O O . PHE A 1 105 ? -6.646 -15.947 16.925 1.00 84.69 105 PHE A O 1
ATOM 810 N N . GLY A 1 106 ? -7.292 -13.966 17.764 1.00 84.81 106 GLY A N 1
ATOM 811 C CA . GLY A 1 106 ? -8.596 -14.413 18.264 1.00 84.81 106 GLY A CA 1
ATOM 812 C C . GLY A 1 106 ? -9.735 -14.367 17.237 1.00 84.81 106 GLY A C 1
ATOM 813 O O . GLY A 1 106 ? -10.834 -14.835 17.538 1.00 84.81 106 GLY A O 1
ATOM 814 N N . SER A 1 107 ? -9.505 -13.807 16.046 1.00 85.31 107 SER A N 1
ATOM 815 C CA . SER A 1 107 ? -10.554 -13.615 15.035 1.00 85.31 107 SER A CA 1
ATOM 816 C C . SER A 1 107 ? -10.986 -14.947 14.428 1.00 85.31 107 SER A C 1
ATOM 818 O O . SER A 1 107 ? -10.174 -15.846 14.192 1.00 85.31 107 SER A O 1
ATOM 820 N N . SER A 1 108 ? -12.277 -15.087 14.129 1.00 88.31 108 SER A N 1
ATOM 821 C CA . SER A 1 108 ? -12.779 -16.313 13.503 1.00 88.31 108 SER A CA 1
ATOM 822 C C . SER A 1 108 ? -12.285 -16.445 12.056 1.00 88.31 108 SER A C 1
ATOM 824 O O . SER A 1 108 ? -12.155 -15.456 11.335 1.00 88.31 108 SER A O 1
ATOM 826 N N . LEU A 1 109 ? -12.067 -17.675 11.575 1.00 84.88 109 LEU A N 1
ATOM 827 C CA . LEU A 1 109 ? -11.612 -17.895 10.194 1.00 84.88 109 LEU A CA 1
ATOM 828 C C . LEU A 1 109 ? -12.591 -17.313 9.158 1.00 84.88 109 LEU A C 1
ATOM 830 O O . LEU A 1 109 ? -12.166 -16.807 8.125 1.00 84.88 109 LEU A O 1
ATOM 834 N N . ALA A 1 110 ? -13.896 -17.362 9.439 1.00 82.94 110 ALA A N 1
ATOM 835 C CA . ALA A 1 110 ? -14.921 -16.810 8.558 1.00 82.94 110 ALA A CA 1
ATOM 836 C C . ALA A 1 110 ? -14.809 -15.283 8.423 1.00 82.94 110 ALA A C 1
ATOM 838 O O . ALA A 1 110 ? -14.929 -14.757 7.320 1.00 82.94 110 ALA A O 1
ATOM 839 N N . GLU A 1 111 ? -14.523 -14.587 9.524 1.00 83.81 111 GLU A N 1
ATOM 840 C CA . GLU A 1 111 ? -14.281 -13.144 9.533 1.00 83.81 111 GLU A CA 1
ATOM 841 C C . GLU A 1 111 ? -13.027 -12.779 8.734 1.00 83.81 111 GLU A C 1
ATOM 843 O O . GLU A 1 111 ? -13.084 -11.901 7.873 1.00 83.81 111 GLU A O 1
ATOM 848 N N . ILE A 1 112 ? -11.919 -13.494 8.964 1.00 88.50 112 ILE A N 1
ATOM 849 C CA . ILE A 1 112 ? -10.659 -13.283 8.238 1.00 88.50 112 ILE A CA 1
ATOM 850 C C . ILE A 1 112 ? -10.882 -13.476 6.738 1.00 88.50 112 ILE A C 1
ATOM 852 O O . ILE A 1 112 ? -10.542 -12.602 5.942 1.00 88.50 112 ILE A O 1
ATOM 856 N N . LEU A 1 113 ? -11.493 -14.598 6.345 1.00 87.88 113 LEU A N 1
ATOM 857 C CA . LEU A 1 113 ? -11.766 -14.904 4.942 1.00 87.88 113 LEU A CA 1
ATOM 858 C C . LEU A 1 113 ? -12.681 -13.861 4.306 1.00 87.88 113 LEU A C 1
ATOM 860 O O . LEU A 1 113 ? -12.399 -13.417 3.197 1.00 87.88 113 LEU A O 1
ATOM 864 N N . GLY A 1 114 ? -13.739 -13.441 5.001 1.00 85.25 114 GLY A N 1
ATOM 865 C CA . GLY A 1 114 ? -14.664 -12.424 4.512 1.00 85.25 114 GLY A CA 1
ATOM 866 C C . GLY A 1 114 ? -13.986 -11.079 4.264 1.00 85.25 114 GLY A C 1
ATOM 867 O O . GLY A 1 114 ? -14.138 -10.520 3.179 1.00 85.25 114 GLY A O 1
ATOM 868 N N . LYS A 1 115 ? -13.203 -10.590 5.235 1.00 86.88 115 LYS A N 1
ATOM 869 C CA . LYS A 1 115 ? -12.450 -9.328 5.125 1.00 86.88 115 LYS A CA 1
ATOM 870 C C . LYS A 1 115 ? -11.370 -9.394 4.042 1.00 86.88 115 LYS A C 1
ATOM 872 O O . LYS A 1 115 ? -11.154 -8.421 3.330 1.00 86.88 115 LYS A O 1
ATOM 877 N N . CYS A 1 116 ? -10.700 -10.534 3.886 1.00 89.06 116 CYS A N 1
ATOM 878 C CA . CYS A 1 116 ? -9.642 -10.678 2.886 1.00 89.06 116 CYS A CA 1
ATOM 879 C C . CYS A 1 116 ? -10.195 -10.858 1.469 1.00 89.06 116 CYS A C 1
ATOM 881 O O . CYS A 1 116 ? -9.626 -10.307 0.533 1.00 89.06 116 CYS A O 1
ATOM 883 N N . LEU A 1 117 ? -11.310 -11.579 1.293 1.00 88.94 117 LEU A N 1
ATOM 884 C CA . LEU A 1 117 ? -11.938 -11.810 -0.016 1.00 88.94 117 LEU A CA 1
ATOM 885 C C . LEU A 1 117 ? -12.345 -10.512 -0.705 1.00 88.94 117 LEU A C 1
ATOM 887 O O . LEU A 1 117 ? -12.133 -10.368 -1.906 1.00 88.94 117 LEU A O 1
ATOM 891 N N . THR A 1 118 ? -12.930 -9.576 0.042 1.00 85.06 118 THR A N 1
ATOM 892 C CA . THR A 1 118 ? -13.383 -8.293 -0.508 1.00 85.06 118 THR A CA 1
ATOM 893 C C . THR A 1 118 ? -12.207 -7.435 -0.974 1.00 85.06 118 THR A C 1
ATOM 895 O O . THR A 1 118 ? -12.289 -6.801 -2.024 1.00 85.06 118 THR A O 1
ATOM 898 N N . GLN A 1 119 ? -11.087 -7.485 -0.254 1.00 88.19 119 GLN A N 1
ATOM 899 C CA . GLN A 1 119 ? -9.853 -6.768 -0.587 1.00 88.19 119 GLN A CA 1
ATOM 900 C C . GLN A 1 119 ? -9.079 -7.441 -1.723 1.00 88.19 119 GLN A C 1
ATOM 902 O O . GLN A 1 119 ? -8.531 -6.774 -2.607 1.00 88.19 119 GLN A O 1
ATOM 907 N N . ALA A 1 120 ? -9.092 -8.775 -1.751 1.00 90.06 120 ALA A N 1
ATOM 908 C CA . ALA A 1 120 ? -8.415 -9.561 -2.767 1.00 90.06 120 ALA A CA 1
ATOM 909 C C . ALA A 1 120 ? -8.915 -9.230 -4.176 1.00 90.06 120 ALA A C 1
ATOM 911 O O . ALA A 1 120 ? -8.123 -9.298 -5.108 1.00 90.06 120 ALA A O 1
ATOM 912 N N . VAL A 1 121 ? -10.177 -8.810 -4.342 1.00 88.69 121 VAL A N 1
ATOM 913 C CA . VAL A 1 121 ? -10.745 -8.395 -5.639 1.00 88.69 121 VAL A CA 1
ATOM 914 C C . VAL A 1 121 ? -9.868 -7.340 -6.319 1.00 88.69 121 VAL A C 1
ATOM 916 O O . VAL A 1 121 ? -9.452 -7.528 -7.459 1.00 88.69 121 VAL A O 1
ATOM 919 N N . VAL A 1 122 ? -9.567 -6.240 -5.624 1.00 90.56 122 VAL A N 1
ATOM 920 C CA . VAL A 1 122 ? -8.853 -5.102 -6.226 1.00 90.56 122 VAL A CA 1
ATOM 921 C C . VAL A 1 122 ? -7.343 -5.294 -6.172 1.00 90.56 122 VAL A C 1
ATOM 923 O O . VAL A 1 122 ? -6.649 -4.977 -7.137 1.00 90.56 122 VAL A O 1
ATOM 926 N N . ILE A 1 123 ? -6.827 -5.880 -5.090 1.00 94.25 123 ILE A N 1
ATOM 927 C CA . ILE A 1 123 ? -5.391 -6.148 -4.959 1.00 94.25 123 ILE A CA 1
ATOM 928 C C . ILE A 1 123 ? -4.933 -7.153 -6.031 1.00 94.25 123 ILE A C 1
ATOM 930 O O . ILE A 1 123 ? -3.921 -6.915 -6.690 1.00 94.25 123 ILE A O 1
ATOM 934 N N . SER A 1 124 ? -5.688 -8.238 -6.263 1.00 94.50 124 SER A N 1
ATOM 935 C CA . SER A 1 124 ? -5.344 -9.245 -7.286 1.00 94.50 124 SER A CA 1
ATOM 936 C C . SER A 1 124 ? -5.378 -8.675 -8.696 1.00 94.50 124 SER A C 1
ATOM 938 O O . SER A 1 124 ? -4.501 -8.988 -9.494 1.00 94.50 124 SER A O 1
ATOM 940 N N . LEU A 1 125 ? -6.322 -7.774 -8.974 1.00 91.12 125 LEU A N 1
ATOM 941 C CA . LEU A 1 125 ? -6.394 -7.064 -10.242 1.00 91.12 125 LEU A CA 1
ATOM 942 C C . LEU A 1 125 ? -5.138 -6.214 -10.485 1.00 91.12 125 LEU A C 1
ATOM 944 O O . LEU A 1 125 ? -4.563 -6.256 -11.573 1.00 91.12 125 LEU A O 1
ATOM 948 N N . GLY A 1 126 ? -4.691 -5.471 -9.467 1.00 90.56 126 GLY A N 1
ATOM 949 C CA . GLY A 1 126 ? -3.447 -4.703 -9.529 1.00 90.56 126 GLY A CA 1
ATOM 950 C C . GLY A 1 126 ? -2.226 -5.586 -9.800 1.00 90.56 126 GLY A C 1
ATOM 951 O O . GLY A 1 126 ? -1.410 -5.255 -10.662 1.00 90.56 126 GLY A O 1
ATOM 952 N N . ILE A 1 127 ? -2.142 -6.737 -9.123 1.00 92.44 127 ILE A N 1
ATOM 953 C CA . ILE A 1 127 ? -1.083 -7.738 -9.326 1.00 92.44 127 ILE A CA 1
ATOM 954 C C . ILE A 1 127 ? -1.104 -8.272 -10.767 1.00 92.44 127 ILE A C 1
ATOM 956 O O . ILE A 1 127 ? -0.082 -8.223 -11.453 1.00 92.44 127 ILE A O 1
ATOM 960 N N . ALA A 1 128 ? -2.266 -8.724 -11.247 1.00 88.31 128 ALA A N 1
ATOM 961 C CA . ALA A 1 128 ? -2.422 -9.318 -12.572 1.00 88.31 128 ALA A CA 1
ATOM 962 C C . ALA A 1 128 ? -2.062 -8.331 -13.696 1.00 88.31 128 ALA A C 1
ATOM 964 O O . ALA A 1 128 ? -1.351 -8.683 -14.638 1.00 88.31 128 ALA A O 1
ATOM 965 N N . ILE A 1 129 ? -2.492 -7.067 -13.589 1.00 85.06 129 ILE A N 1
ATOM 966 C CA . ILE A 1 129 ? -2.157 -6.028 -14.577 1.00 85.06 129 ILE A CA 1
ATOM 967 C C . ILE A 1 129 ? -0.648 -5.762 -14.605 1.00 85.06 129 ILE A C 1
ATOM 969 O O . ILE A 1 129 ? -0.069 -5.644 -15.687 1.00 85.06 129 ILE A O 1
ATOM 973 N N . ALA A 1 130 ? -0.001 -5.668 -13.442 1.00 84.12 130 ALA A N 1
ATOM 974 C CA . ALA A 1 130 ? 1.431 -5.396 -13.368 1.00 84.12 130 ALA A CA 1
ATOM 975 C C . ALA A 1 130 ? 2.280 -6.540 -13.927 1.00 84.12 130 ALA A C 1
ATOM 977 O O . ALA A 1 130 ? 3.280 -6.284 -14.601 1.00 84.12 130 ALA A O 1
ATOM 978 N N . ASN A 1 131 ? 1.871 -7.784 -13.687 1.00 80.19 131 ASN A N 1
ATOM 979 C CA . ASN A 1 131 ? 2.553 -8.955 -14.230 1.00 80.19 131 ASN A CA 1
ATOM 980 C C . ASN A 1 131 ? 2.391 -9.060 -15.746 1.00 80.19 131 ASN A C 1
ATOM 982 O O . ASN A 1 131 ? 3.363 -9.342 -16.445 1.00 80.19 131 ASN A O 1
ATOM 986 N N . ALA A 1 132 ? 1.218 -8.710 -16.273 1.00 75.12 132 ALA A N 1
ATOM 987 C CA . ALA A 1 132 ? 0.982 -8.736 -17.709 1.00 75.12 132 ALA A CA 1
ATOM 988 C C . ALA A 1 132 ? 1.652 -7.579 -18.479 1.00 75.12 132 ALA A C 1
ATOM 990 O O . ALA A 1 132 ? 2.004 -7.738 -19.647 1.00 75.12 132 ALA A O 1
ATOM 991 N N . LYS A 1 133 ? 1.820 -6.400 -17.858 1.00 69.06 133 LYS A N 1
ATOM 992 C CA . LYS A 1 133 ? 2.372 -5.200 -18.520 1.00 69.06 133 LYS A CA 1
ATOM 993 C C . LYS A 1 133 ? 3.893 -5.141 -18.582 1.00 69.06 133 LYS A C 1
ATOM 995 O O . LYS A 1 133 ? 4.413 -4.494 -19.485 1.00 69.06 133 LYS A O 1
ATOM 1000 N N . PHE A 1 134 ? 4.594 -5.804 -17.668 1.00 63.62 134 PHE A N 1
ATOM 1001 C CA . PHE A 1 134 ? 6.053 -5.756 -17.603 1.00 63.62 134 PHE A CA 1
ATOM 1002 C C . PHE A 1 134 ? 6.672 -7.167 -17.644 1.00 63.62 134 PHE A C 1
ATOM 1004 O O . PHE A 1 134 ? 7.350 -7.556 -16.702 1.00 63.62 134 PHE A O 1
ATOM 1011 N N . PRO A 1 135 ? 6.471 -7.986 -18.689 1.00 56.28 135 PRO A N 1
ATOM 1012 C CA . PRO A 1 135 ? 7.102 -9.305 -18.746 1.00 56.28 135 PRO A CA 1
ATOM 1013 C C . PRO A 1 135 ? 8.620 -9.190 -18.568 1.00 56.28 135 PRO A C 1
ATOM 1015 O O . PRO A 1 135 ? 9.262 -8.339 -19.176 1.00 56.28 135 PRO A O 1
ATOM 1018 N N . CYS A 1 136 ? 9.201 -10.018 -17.705 1.00 49.38 136 CYS A N 1
ATOM 1019 C CA . CYS A 1 136 ? 10.625 -9.953 -17.414 1.00 49.38 136 CYS A CA 1
ATOM 1020 C C . CYS A 1 136 ? 11.429 -10.537 -18.602 1.00 49.38 136 CYS A C 1
ATOM 1022 O O . CYS A 1 136 ? 11.388 -11.743 -18.827 1.00 49.38 136 CYS A O 1
ATOM 1024 N N . ASP A 1 137 ? 12.102 -9.675 -19.374 1.00 46.59 137 ASP A N 1
ATOM 1025 C CA . ASP A 1 137 ? 13.254 -9.855 -20.291 1.00 46.59 137 ASP A CA 1
ATOM 1026 C C . ASP A 1 137 ? 13.411 -11.132 -21.151 1.00 46.59 137 ASP A C 1
ATOM 1028 O O . ASP A 1 137 ? 14.505 -11.385 -21.647 1.00 46.59 137 ASP A O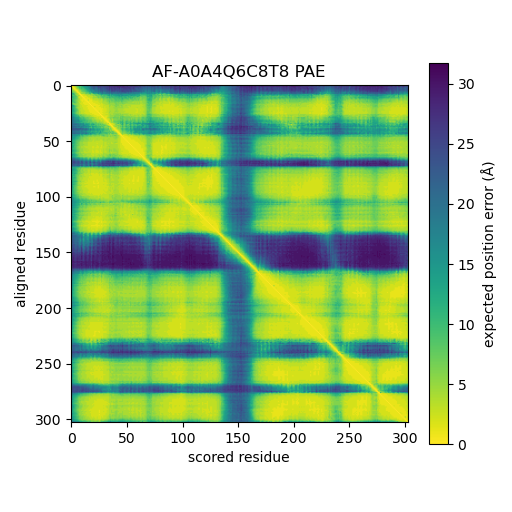 1
ATOM 1032 N N . ASP A 1 138 ? 12.382 -11.946 -21.401 1.00 43.62 138 ASP A N 1
ATOM 1033 C CA . ASP A 1 138 ? 12.513 -13.043 -22.385 1.00 43.62 138 ASP A CA 1
ATOM 1034 C C . ASP A 1 138 ? 12.465 -12.525 -23.840 1.00 43.62 138 ASP A C 1
ATOM 1036 O O . ASP A 1 138 ? 13.036 -13.145 -24.737 1.00 43.62 138 ASP A O 1
ATOM 1040 N N . ASP A 1 139 ? 11.868 -11.350 -24.075 1.00 42.66 139 ASP A N 1
ATOM 1041 C CA . ASP A 1 139 ? 11.739 -10.752 -25.413 1.00 42.66 139 ASP A CA 1
ATOM 1042 C C . ASP A 1 139 ? 12.821 -9.696 -25.726 1.00 42.66 139 ASP A C 1
ATOM 1044 O O . ASP A 1 139 ? 13.021 -9.322 -26.889 1.00 42.66 139 ASP A O 1
ATOM 1048 N N . GLU A 1 140 ? 13.576 -9.238 -24.719 1.00 42.62 140 GLU A N 1
ATOM 1049 C CA . GLU A 1 140 ? 14.625 -8.232 -24.916 1.00 42.62 140 GLU A CA 1
ATOM 1050 C C . GLU A 1 140 ? 15.901 -8.792 -25.554 1.00 42.62 140 GLU A C 1
ATOM 1052 O O . GLU A 1 140 ? 16.590 -8.059 -26.264 1.00 42.62 140 GLU A O 1
ATOM 1057 N N . GLU A 1 141 ? 16.218 -10.083 -25.404 1.00 41.41 141 GLU A N 1
ATOM 1058 C CA . GLU A 1 141 ? 17.379 -10.667 -26.098 1.00 41.41 141 GLU A CA 1
ATOM 1059 C C . GLU A 1 141 ? 17.166 -10.750 -27.622 1.00 41.41 141 GLU A C 1
ATOM 1061 O O . GLU A 1 141 ? 18.122 -10.583 -28.386 1.00 41.41 141 GLU A O 1
ATOM 1066 N N . GLN A 1 142 ? 15.920 -10.905 -28.093 1.00 39.41 142 GLN A N 1
ATOM 1067 C CA . GLN A 1 142 ? 15.602 -10.867 -29.529 1.00 39.41 142 GLN A CA 1
ATOM 1068 C C . GLN A 1 142 ? 15.395 -9.440 -30.058 1.00 39.41 142 GLN A C 1
ATOM 1070 O O . GLN A 1 142 ? 15.742 -9.161 -31.213 1.00 39.41 142 GLN A O 1
ATOM 1075 N N . SER A 1 143 ? 14.894 -8.510 -29.235 1.00 36.44 143 SER A N 1
ATOM 1076 C CA . SER A 1 143 ? 14.750 -7.102 -29.630 1.00 36.44 143 SER A CA 1
ATOM 1077 C C . SER A 1 143 ? 16.097 -6.364 -29.643 1.00 36.44 143 SER A C 1
ATOM 1079 O O . SER A 1 143 ? 16.358 -5.606 -30.577 1.00 36.44 143 SER A O 1
ATOM 1081 N N . ASN A 1 144 ? 17.022 -6.657 -28.718 1.00 41.75 144 ASN A N 1
ATOM 1082 C CA . ASN A 1 144 ? 18.355 -6.040 -28.692 1.00 41.75 144 ASN A CA 1
ATOM 1083 C C . ASN A 1 144 ? 19.260 -6.470 -29.854 1.00 41.75 144 ASN A C 1
ATOM 1085 O O . ASN A 1 144 ? 20.162 -5.714 -30.220 1.00 41.75 144 ASN A O 1
ATOM 1089 N N . GLN A 1 145 ? 19.042 -7.640 -30.464 1.00 42.41 145 GLN A N 1
ATOM 1090 C CA . GLN A 1 145 ? 19.772 -8.028 -31.678 1.00 42.41 145 GLN A CA 1
ATOM 1091 C C 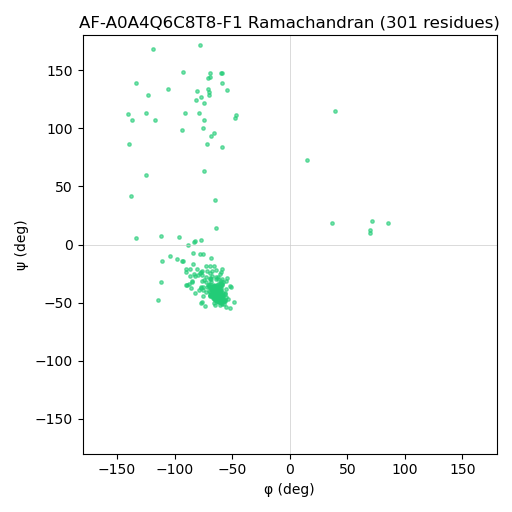. GLN A 1 145 ? 19.264 -7.287 -32.924 1.00 42.41 145 GLN A C 1
ATOM 1093 O O . GLN A 1 145 ? 20.085 -6.816 -33.708 1.00 42.41 145 GLN A O 1
ATOM 1098 N N . LYS A 1 146 ? 17.947 -7.074 -33.068 1.00 38.72 146 LYS A N 1
ATOM 1099 C CA . LYS A 1 146 ? 17.389 -6.255 -34.165 1.00 38.72 146 LYS A CA 1
ATOM 1100 C C . LYS A 1 146 ? 17.650 -4.755 -33.991 1.00 38.72 146 LYS A C 1
ATOM 1102 O O . LYS A 1 146 ? 17.941 -4.068 -34.971 1.00 38.72 146 LYS A O 1
ATOM 1107 N N . SER A 1 147 ? 17.621 -4.251 -32.758 1.00 37.25 147 SER A N 1
ATOM 1108 C CA . SER A 1 147 ? 17.899 -2.842 -32.456 1.00 37.25 147 SER A CA 1
ATOM 1109 C C . SER A 1 147 ? 19.386 -2.499 -32.592 1.00 37.25 147 SER A C 1
ATOM 1111 O O . SER A 1 147 ? 19.712 -1.412 -33.053 1.00 37.25 147 SER A O 1
ATOM 1113 N N . LYS A 1 148 ? 20.322 -3.417 -32.304 1.00 39.50 148 LYS A N 1
ATOM 1114 C CA . LYS A 1 148 ? 21.763 -3.152 -32.515 1.00 39.50 148 LYS A CA 1
ATOM 1115 C C . LYS A 1 148 ? 22.192 -3.120 -33.987 1.00 39.50 148 LYS A C 1
ATOM 1117 O O . LYS A 1 148 ? 23.203 -2.482 -34.283 1.00 39.50 148 LYS A O 1
ATOM 1122 N N . GLU A 1 149 ? 21.445 -3.748 -34.898 1.00 37.78 149 GLU A N 1
ATOM 1123 C CA . GLU A 1 149 ? 21.676 -3.622 -36.347 1.00 37.78 149 GLU A CA 1
ATOM 1124 C C . GLU A 1 149 ? 20.991 -2.389 -36.961 1.00 37.78 149 GLU A C 1
ATOM 1126 O O . GLU A 1 149 ? 21.577 -1.770 -37.845 1.00 37.78 149 GLU A O 1
ATOM 1131 N N . SER A 1 150 ? 19.829 -1.951 -36.451 1.00 33.62 150 SER A N 1
ATOM 1132 C CA . SER A 1 150 ? 19.170 -0.716 -36.930 1.00 33.62 150 SER A CA 1
ATOM 1133 C C . SER A 1 150 ? 19.727 0.579 -36.312 1.00 33.62 150 SER A C 1
ATOM 1135 O O . SER A 1 150 ? 19.721 1.618 -36.966 1.00 33.62 150 SER A O 1
ATOM 1137 N N . SER A 1 151 ? 20.292 0.545 -35.099 1.00 33.28 151 SER A N 1
ATOM 1138 C CA . SER A 1 151 ? 20.820 1.747 -34.421 1.00 33.28 151 SER A CA 1
ATOM 1139 C C . SER A 1 151 ? 22.237 2.158 -34.842 1.00 33.28 151 SER A C 1
ATOM 1141 O O . SER A 1 151 ? 22.778 3.123 -34.307 1.00 33.28 151 SER A O 1
ATOM 1143 N N . LYS A 1 152 ? 22.866 1.465 -35.802 1.00 36.56 152 LYS A N 1
ATOM 1144 C CA . LYS A 1 152 ? 24.184 1.860 -36.338 1.00 36.56 152 LYS A CA 1
ATOM 1145 C C . LYS A 1 152 ? 24.124 2.832 -37.519 1.00 36.56 152 LYS A C 1
ATOM 1147 O O . LYS A 1 152 ? 25.187 3.231 -37.990 1.00 36.56 152 LYS A O 1
ATOM 1152 N N . GLN A 1 153 ? 22.936 3.233 -37.984 1.00 35.47 153 GLN A N 1
ATOM 1153 C CA . GLN A 1 153 ? 22.832 4.060 -39.192 1.00 35.47 153 GLN A CA 1
ATOM 1154 C C . GLN A 1 153 ? 21.903 5.281 -39.117 1.00 35.47 153 GLN A C 1
ATOM 1156 O O . GLN A 1 153 ? 21.807 5.991 -40.110 1.00 35.47 153 GLN A O 1
ATOM 1161 N N . ASP A 1 154 ? 21.325 5.603 -37.954 1.00 30.81 154 ASP A N 1
ATOM 1162 C CA . ASP A 1 154 ? 20.525 6.830 -37.784 1.00 30.81 154 ASP A CA 1
ATOM 1163 C C . ASP A 1 154 ? 20.796 7.567 -36.460 1.00 30.81 154 ASP A C 1
ATOM 1165 O O . ASP A 1 154 ? 19.917 8.141 -35.825 1.00 30.81 154 ASP A O 1
ATOM 1169 N N . SER A 1 155 ? 22.070 7.660 -36.069 1.00 32.69 155 SER A N 1
ATOM 1170 C CA . SER A 1 155 ? 22.529 8.762 -35.215 1.00 32.69 155 SER A CA 1
ATOM 1171 C C . SER A 1 155 ? 22.624 10.049 -36.047 1.00 32.69 155 SER A C 1
ATOM 1173 O O . SER A 1 155 ? 23.707 10.596 -36.261 1.00 32.69 155 SER A O 1
ATOM 1175 N N . LYS A 1 156 ? 21.483 10.518 -36.560 1.00 32.50 156 LYS A N 1
ATOM 1176 C CA . LYS A 1 156 ? 21.300 11.909 -36.966 1.00 32.50 156 LYS A CA 1
ATOM 1177 C C . LYS A 1 156 ? 20.704 12.636 -35.777 1.00 32.50 156 LYS A C 1
ATOM 1179 O O . LYS A 1 156 ? 19.510 12.576 -35.520 1.00 32.50 156 LYS A O 1
ATOM 1184 N N . GLN A 1 157 ? 21.591 13.304 -35.048 1.00 39.22 157 GLN A N 1
ATOM 1185 C CA . GLN A 1 157 ? 21.236 14.435 -34.207 1.00 39.22 157 GLN A CA 1
ATOM 1186 C C . GLN A 1 157 ? 20.352 15.381 -35.026 1.00 39.22 157 GLN A C 1
ATOM 1188 O O . GLN A 1 157 ? 20.840 16.041 -35.945 1.00 39.22 157 GLN A O 1
ATOM 1193 N N . GLU A 1 158 ? 19.063 15.443 -34.705 1.00 31.66 158 GLU A N 1
ATOM 1194 C CA . GLU A 1 158 ? 18.286 16.630 -35.030 1.00 31.66 158 GLU A CA 1
ATOM 1195 C C . GLU A 1 158 ? 18.753 17.768 -34.110 1.00 31.66 158 GLU A C 1
ATOM 1197 O O . GLU A 1 158 ? 18.988 17.554 -32.914 1.00 31.66 158 GLU A O 1
ATOM 1202 N N . PRO A 1 159 ? 18.992 18.965 -34.665 1.00 37.88 159 PRO A N 1
ATOM 1203 C CA . PRO A 1 159 ? 19.635 20.047 -33.948 1.00 37.88 159 PRO A CA 1
ATOM 1204 C C . PRO A 1 159 ? 18.701 20.588 -32.869 1.00 37.88 159 PRO A C 1
ATOM 1206 O O . PRO A 1 159 ? 17.553 20.944 -33.130 1.00 37.88 159 PRO A O 1
ATOM 1209 N N . ALA A 1 160 ? 19.242 20.675 -31.656 1.00 42.00 160 ALA A N 1
ATOM 1210 C CA . ALA A 1 160 ? 18.634 21.320 -30.509 1.00 42.00 160 ALA A CA 1
ATOM 1211 C C . ALA A 1 160 ? 18.065 22.697 -30.888 1.00 42.00 160 ALA A C 1
ATOM 1213 O O . ALA A 1 160 ? 18.806 23.646 -31.159 1.00 42.00 160 ALA A O 1
ATOM 1214 N N . SER A 1 161 ? 16.739 22.818 -30.874 1.00 46.22 161 SER A N 1
ATOM 1215 C CA . SER A 1 161 ? 16.066 24.108 -30.871 1.00 46.22 161 SER A CA 1
ATOM 1216 C C . SER A 1 161 ? 16.336 24.786 -29.528 1.00 46.22 161 SER A C 1
ATOM 1218 O O . SER A 1 161 ? 15.669 24.509 -28.537 1.00 46.22 161 SER A O 1
ATOM 1220 N N . SER A 1 162 ? 17.380 25.614 -29.505 1.00 46.72 162 SER A N 1
ATOM 1221 C CA . SER A 1 162 ? 17.548 26.829 -28.697 1.00 46.72 162 SER A CA 1
ATOM 1222 C C . SER A 1 162 ? 16.573 27.022 -27.521 1.00 46.72 162 SER A C 1
ATOM 1224 O O . SER A 1 162 ? 15.718 27.903 -27.558 1.00 46.72 162 SER A O 1
ATOM 1226 N N . LEU A 1 163 ? 16.748 26.239 -26.461 1.00 50.38 163 LEU A N 1
ATOM 1227 C CA . LEU A 1 163 ? 16.324 26.537 -25.095 1.00 50.38 163 LEU A CA 1
ATOM 1228 C C . LEU A 1 163 ? 17.468 26.048 -24.208 1.00 50.38 163 LEU A C 1
ATOM 1230 O O . LEU A 1 163 ? 17.518 24.885 -23.839 1.00 50.38 163 LEU A O 1
ATOM 1234 N N . GLU A 1 164 ? 18.436 26.949 -24.026 1.00 47.75 164 GLU A N 1
ATOM 1235 C CA . GLU A 1 164 ? 19.455 27.001 -22.973 1.00 47.75 164 GLU A CA 1
ATOM 1236 C C . GLU A 1 164 ? 20.082 25.666 -22.535 1.00 47.75 164 GLU A C 1
ATOM 1238 O O . GLU A 1 164 ? 19.453 24.829 -21.895 1.00 47.75 164 GLU A O 1
ATOM 1243 N N . ALA A 1 165 ? 21.386 25.516 -22.784 1.00 52.91 165 ALA A N 1
ATOM 1244 C CA . ALA A 1 165 ? 22.217 24.505 -22.140 1.00 52.91 165 ALA A CA 1
ATOM 1245 C C . ALA A 1 165 ? 22.187 24.699 -20.608 1.00 52.91 165 ALA A C 1
ATOM 1247 O O . ALA A 1 165 ? 23.041 25.379 -20.039 1.00 52.91 165 ALA A O 1
ATOM 1248 N N . ARG A 1 166 ? 21.160 24.153 -19.944 1.00 61.56 166 ARG A N 1
ATOM 1249 C CA . ARG A 1 166 ? 21.037 24.141 -18.486 1.00 61.56 166 ARG A CA 1
ATOM 1250 C C . ARG A 1 166 ? 22.238 23.417 -17.901 1.00 61.56 166 ARG A C 1
ATOM 1252 O O . ARG A 1 166 ? 22.657 22.378 -18.413 1.00 61.56 166 ARG A O 1
ATOM 1259 N N . SER A 1 167 ? 22.776 23.951 -16.807 1.00 75.81 167 SER A N 1
ATOM 1260 C CA . SER A 1 167 ? 23.778 23.221 -16.038 1.00 75.81 167 SER A CA 1
ATOM 1261 C C . SER A 1 167 ? 23.173 21.894 -15.545 1.00 75.81 167 SER A C 1
ATOM 1263 O O . SER A 1 167 ? 21.969 21.837 -15.266 1.00 75.81 167 SER A O 1
ATOM 1265 N N . PRO A 1 168 ? 23.973 20.819 -15.417 1.00 72.94 168 PRO A N 1
ATOM 1266 C CA . PRO A 1 168 ? 23.484 19.523 -14.937 1.00 72.94 168 PRO A CA 1
ATOM 1267 C C . PRO A 1 168 ? 22.773 19.630 -13.574 1.00 72.94 168 PRO A C 1
ATOM 1269 O O . PRO A 1 168 ? 21.817 18.905 -13.318 1.00 72.94 168 PRO A O 1
ATOM 1272 N N . GLU A 1 169 ? 23.161 20.599 -12.739 1.00 78.38 169 GLU A N 1
ATOM 1273 C CA . GLU A 1 169 ? 22.502 20.908 -11.463 1.00 78.38 169 GLU A CA 1
ATOM 1274 C C . GLU A 1 169 ? 21.073 21.453 -11.632 1.00 78.38 169 GLU A C 1
ATOM 1276 O O . GLU A 1 169 ? 20.168 21.055 -10.903 1.00 78.38 169 GLU A O 1
ATOM 1281 N N . GLN A 1 170 ? 20.829 22.333 -12.608 1.00 80.56 170 GLN A N 1
ATOM 1282 C CA . GLN A 1 170 ? 19.491 22.881 -12.867 1.00 80.56 170 GLN A CA 1
ATOM 1283 C C . GLN A 1 170 ? 18.545 21.835 -13.463 1.00 80.56 170 GLN A C 1
ATOM 1285 O O . GLN A 1 170 ? 17.348 21.846 -13.171 1.00 80.56 170 GLN A O 1
ATOM 1290 N N . ALA A 1 171 ? 19.071 20.932 -14.294 1.00 78.94 171 ALA A N 1
ATOM 1291 C CA . ALA A 1 171 ? 18.313 19.792 -14.801 1.00 78.94 171 ALA A CA 1
ATOM 1292 C C . ALA A 1 171 ? 17.916 18.843 -13.657 1.00 78.94 171 ALA A C 1
ATOM 1294 O O . ALA A 1 171 ? 16.752 18.454 -13.563 1.00 78.94 171 ALA A O 1
ATOM 1295 N N . GLN A 1 172 ? 18.848 18.560 -12.740 1.00 78.00 172 GLN A N 1
ATOM 1296 C CA . GLN A 1 172 ? 18.598 17.727 -11.564 1.00 78.00 172 GLN A CA 1
ATOM 1297 C C . GLN A 1 172 ? 17.554 18.347 -10.625 1.00 78.00 172 GLN A C 1
ATOM 1299 O O . GLN A 1 172 ? 16.611 17.665 -10.234 1.00 78.00 172 GLN A O 1
ATOM 1304 N N . LEU A 1 173 ? 17.661 19.645 -10.322 1.00 82.06 173 LEU A N 1
ATOM 1305 C CA . LEU A 1 173 ? 16.682 20.351 -9.488 1.00 82.06 173 LEU A CA 1
ATOM 1306 C C . LEU A 1 173 ? 15.276 20.325 -10.090 1.00 82.06 173 LEU A C 1
ATOM 1308 O O . LEU A 1 173 ? 14.300 20.160 -9.362 1.00 82.06 173 LEU A O 1
ATOM 1312 N N . LEU A 1 174 ? 15.157 20.479 -11.414 1.00 84.88 174 LEU A N 1
ATOM 1313 C CA . LEU A 1 174 ? 13.860 20.382 -12.078 1.00 84.88 174 LEU A CA 1
ATOM 1314 C C . LEU A 1 174 ? 13.284 18.963 -11.964 1.00 84.88 174 LEU A C 1
ATOM 1316 O O . LEU A 1 174 ? 12.089 18.821 -11.715 1.00 84.88 174 LEU A O 1
ATOM 1320 N N . ALA A 1 175 ? 14.119 17.931 -12.120 1.00 80.81 175 ALA A N 1
ATOM 1321 C CA . ALA A 1 175 ? 13.699 16.541 -11.963 1.00 80.81 175 ALA A CA 1
ATOM 1322 C C . ALA A 1 175 ? 13.262 16.240 -10.520 1.00 80.81 175 ALA A C 1
ATOM 1324 O O . ALA A 1 175 ? 12.191 15.681 -10.319 1.00 80.81 175 ALA A O 1
ATOM 1325 N N . ASP A 1 176 ? 14.034 16.664 -9.515 1.00 83.19 176 ASP A N 1
ATOM 1326 C CA . ASP A 1 176 ? 13.663 16.510 -8.101 1.00 83.19 176 ASP A CA 1
ATOM 1327 C C . ASP A 1 176 ? 12.352 17.252 -7.785 1.00 83.19 176 ASP A C 1
ATOM 1329 O O . ASP A 1 176 ? 11.485 16.720 -7.095 1.00 83.19 176 ASP A O 1
ATOM 1333 N N . LEU A 1 177 ? 12.157 18.460 -8.327 1.00 87.75 177 LEU A N 1
ATOM 1334 C CA . LEU A 1 177 ? 10.923 19.225 -8.132 1.00 87.75 177 LEU A CA 1
ATOM 1335 C C . LEU A 1 177 ? 9.713 18.545 -8.782 1.00 87.75 177 LEU A C 1
ATOM 1337 O O . LEU A 1 177 ? 8.623 18.558 -8.207 1.00 87.75 177 LEU A O 1
ATOM 1341 N N . LYS A 1 178 ? 9.900 17.947 -9.962 1.00 86.88 178 LYS A N 1
ATOM 1342 C CA . LYS A 1 178 ? 8.868 17.160 -10.639 1.00 86.88 178 LYS A CA 1
ATOM 1343 C C . LYS A 1 178 ? 8.485 15.940 -9.800 1.00 86.88 178 LYS A C 1
ATOM 1345 O O . LYS A 1 178 ? 7.298 15.747 -9.555 1.00 86.88 178 LYS A O 1
ATOM 1350 N N . ASP A 1 179 ? 9.466 15.197 -9.289 1.00 86.38 179 ASP A N 1
ATOM 1351 C CA . ASP A 1 179 ? 9.240 14.021 -8.440 1.00 86.38 179 ASP A CA 1
ATOM 1352 C C . ASP A 1 179 ? 8.504 14.397 -7.145 1.00 86.38 179 ASP A C 1
ATOM 1354 O O . ASP A 1 179 ? 7.556 13.724 -6.739 1.00 86.38 179 ASP A O 1
ATOM 1358 N N . VAL A 1 180 ? 8.898 15.503 -6.505 1.00 90.25 180 VAL A N 1
ATOM 1359 C CA . VAL A 1 180 ? 8.225 16.016 -5.302 1.00 90.25 180 VAL A CA 1
ATOM 1360 C C . VAL A 1 180 ? 6.801 16.462 -5.620 1.00 90.25 180 VAL A C 1
ATOM 1362 O O . VAL A 1 180 ? 5.878 16.097 -4.896 1.00 90.25 180 VAL A O 1
ATOM 1365 N N . GLY A 1 181 ? 6.592 17.213 -6.704 1.00 92.38 181 GLY A N 1
ATOM 1366 C CA . GLY A 1 181 ? 5.261 17.659 -7.121 1.00 92.38 181 GLY A CA 1
ATOM 1367 C C . GLY A 1 181 ? 4.326 16.488 -7.431 1.00 92.38 181 GLY A C 1
ATOM 1368 O O . GLY A 1 181 ? 3.192 16.456 -6.953 1.00 92.38 181 GLY A O 1
ATOM 1369 N N . ALA A 1 182 ? 4.825 15.495 -8.166 1.00 92.44 182 ALA A N 1
ATOM 1370 C CA . ALA A 1 182 ? 4.112 14.265 -8.482 1.00 92.44 182 ALA A CA 1
ATOM 1371 C C . ALA A 1 182 ? 3.778 13.452 -7.222 1.00 92.44 182 ALA A C 1
ATOM 1373 O O . ALA A 1 182 ? 2.643 13.003 -7.051 1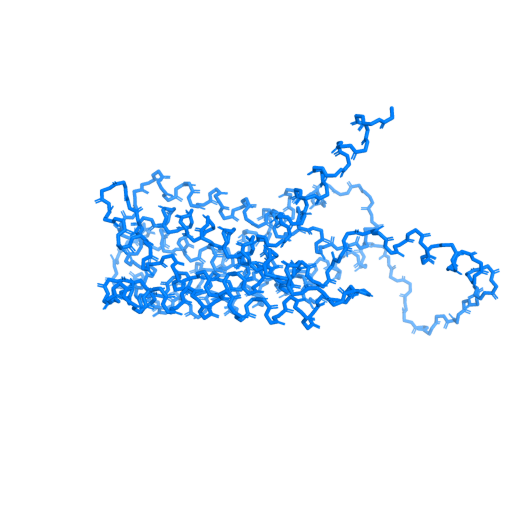.00 92.44 182 ALA A O 1
ATOM 1374 N N . GLY A 1 183 ? 4.740 13.322 -6.305 1.00 94.56 183 GLY A N 1
ATOM 1375 C CA . GLY A 1 183 ? 4.548 12.638 -5.029 1.00 94.56 183 GLY A CA 1
ATOM 1376 C C . GLY A 1 183 ? 3.527 13.332 -4.130 1.00 94.56 183 GLY A C 1
ATOM 1377 O O . GLY A 1 183 ? 2.641 12.679 -3.590 1.00 94.56 183 GLY A O 1
ATOM 1378 N N . LEU A 1 184 ? 3.578 14.660 -4.012 1.00 96.25 184 LEU A N 1
ATOM 1379 C CA . LEU A 1 184 ? 2.592 15.424 -3.242 1.00 96.25 184 LEU A CA 1
ATOM 1380 C C . LEU A 1 184 ? 1.184 15.293 -3.834 1.00 96.25 184 LEU A C 1
ATOM 1382 O O . LEU A 1 184 ? 0.223 15.098 -3.086 1.00 96.25 184 LEU A O 1
ATOM 1386 N N . ALA A 1 185 ? 1.055 15.358 -5.163 1.00 95.69 185 ALA A N 1
ATOM 1387 C CA . ALA A 1 185 ? -0.224 15.185 -5.845 1.00 95.69 185 ALA A CA 1
ATOM 1388 C C . ALA A 1 185 ? -0.801 13.781 -5.606 1.00 95.69 185 ALA A C 1
ATOM 1390 O O . ALA A 1 185 ? -1.953 13.655 -5.190 1.00 95.69 185 ALA A O 1
ATOM 1391 N N . GLY A 1 186 ? 0.007 12.735 -5.799 1.00 95.06 186 GLY A N 1
ATOM 1392 C CA . GLY A 1 186 ? -0.407 11.350 -5.579 1.00 95.06 186 GLY A CA 1
ATOM 1393 C C . GLY A 1 186 ? -0.773 11.058 -4.122 1.00 95.06 186 GLY A C 1
ATOM 1394 O O . GLY A 1 186 ? -1.833 10.488 -3.856 1.00 95.06 186 GLY A O 1
ATOM 1395 N N . ALA A 1 187 ? 0.049 11.513 -3.171 1.00 96.88 187 ALA A N 1
ATOM 1396 C CA . ALA A 1 187 ? -0.220 11.364 -1.741 1.00 96.88 187 ALA A CA 1
ATOM 1397 C C . ALA A 1 187 ? -1.531 12.048 -1.351 1.00 96.88 187 ALA A C 1
ATOM 1399 O O . ALA A 1 187 ? -2.350 11.459 -0.649 1.00 96.88 187 ALA A O 1
ATOM 1400 N N . THR A 1 188 ? -1.764 13.262 -1.859 1.00 96.00 188 THR A N 1
ATOM 1401 C CA . THR A 1 188 ? -3.003 14.005 -1.604 1.00 96.00 188 THR A CA 1
ATOM 1402 C C . THR A 1 188 ? -4.208 13.277 -2.188 1.00 96.00 188 THR A C 1
ATOM 1404 O O . THR A 1 188 ? -5.190 13.095 -1.480 1.00 96.00 188 THR A O 1
ATOM 1407 N N . LEU A 1 189 ? -4.142 12.810 -3.440 1.00 93.94 189 LEU A N 1
ATOM 1408 C CA . LEU A 1 189 ? -5.255 12.105 -4.087 1.00 93.94 189 LEU A CA 1
ATOM 1409 C C . LEU A 1 189 ? -5.690 10.859 -3.310 1.00 93.94 189 LEU A C 1
ATOM 1411 O O . LEU A 1 189 ? -6.884 10.612 -3.160 1.00 93.94 189 LEU A O 1
ATOM 1415 N N . PHE A 1 190 ? -4.741 10.076 -2.804 1.00 93.75 190 PHE A N 1
ATOM 1416 C CA . PHE A 1 190 ? -5.059 8.859 -2.062 1.00 93.75 190 PHE A CA 1
ATOM 1417 C C . PHE A 1 190 ? -5.513 9.173 -0.640 1.00 93.75 190 PHE A C 1
ATOM 1419 O O . PHE A 1 190 ? -6.570 8.710 -0.213 1.00 93.75 190 PHE A O 1
ATOM 1426 N N . ALA A 1 191 ? -4.742 9.989 0.080 1.00 94.00 191 ALA A N 1
ATOM 1427 C CA . ALA A 1 191 ? -5.030 10.316 1.467 1.00 94.00 191 ALA A CA 1
ATOM 1428 C C . ALA A 1 191 ? 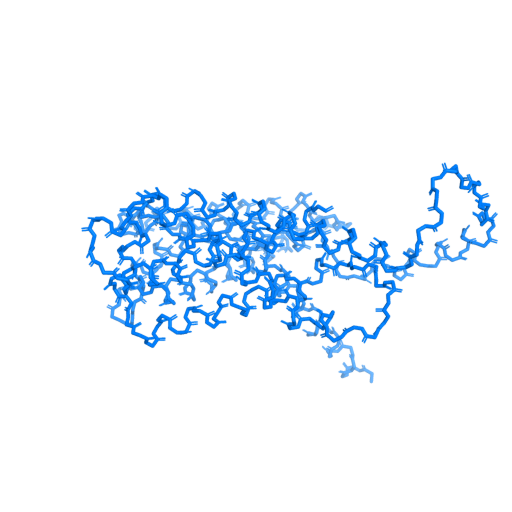-6.336 11.102 1.608 1.00 94.00 191 ALA A C 1
ATOM 1430 O O . ALA A 1 191 ? -7.071 10.864 2.554 1.00 94.00 191 ALA A O 1
ATOM 1431 N N . PHE A 1 192 ? -6.688 11.982 0.669 1.00 92.44 192 PHE A N 1
ATOM 1432 C CA . PHE A 1 192 ? -7.921 12.771 0.743 1.00 92.44 192 PHE A CA 1
ATOM 1433 C C . PHE A 1 192 ? -9.195 11.916 0.688 1.00 92.44 192 PHE A C 1
ATOM 1435 O O . PHE A 1 192 ? -10.192 12.283 1.300 1.00 92.44 192 PHE A O 1
ATOM 1442 N N . ASN A 1 193 ? -9.165 10.757 0.020 1.00 89.94 193 ASN A N 1
ATOM 1443 C CA . ASN A 1 193 ? -10.305 9.832 -0.006 1.00 89.94 193 ASN A CA 1
ATOM 1444 C C . ASN A 1 193 ? -10.520 9.098 1.329 1.00 89.94 193 ASN A C 1
ATOM 1446 O O . ASN A 1 193 ? -11.601 8.568 1.563 1.00 89.94 193 ASN A O 1
ATOM 1450 N N . VAL A 1 194 ? -9.503 9.067 2.196 1.00 90.56 194 VAL A N 1
ATOM 1451 C CA . VAL A 1 194 ? -9.520 8.338 3.475 1.00 90.56 194 VAL A CA 1
ATOM 1452 C C . VAL A 1 194 ? -9.511 9.296 4.674 1.00 90.56 194 VAL A C 1
ATOM 1454 O O . VAL A 1 194 ? -10.135 9.023 5.691 1.00 90.56 194 VAL A O 1
ATOM 1457 N N . ALA A 1 195 ? -8.869 10.457 4.568 1.00 91.25 195 ALA A N 1
ATOM 1458 C CA . ALA A 1 195 ? -8.723 11.431 5.646 1.00 91.25 195 ALA A CA 1
ATOM 1459 C C . ALA A 1 195 ? -10.048 11.858 6.309 1.00 91.25 195 ALA A C 1
ATOM 1461 O O . ALA A 1 195 ? -10.100 11.841 7.537 1.00 91.25 195 ALA A O 1
ATOM 1462 N N . PRO A 1 196 ? -11.128 12.210 5.579 1.00 88.31 196 PRO A N 1
ATOM 1463 C CA . PRO A 1 196 ? -12.371 12.671 6.202 1.00 88.31 196 PRO A CA 1
ATOM 1464 C C . PRO A 1 196 ? -13.220 11.540 6.804 1.00 88.31 196 PRO A C 1
ATOM 1466 O O . PRO A 1 196 ? -14.335 11.789 7.252 1.00 88.31 196 PRO A O 1
ATOM 1469 N N . THR A 1 197 ? -12.733 10.299 6.777 1.00 88.56 197 THR A N 1
ATOM 1470 C CA . THR A 1 197 ? -13.487 9.116 7.201 1.00 88.56 197 THR A CA 1
ATOM 1471 C C . THR A 1 197 ? -13.225 8.780 8.677 1.00 88.56 197 THR A C 1
ATOM 1473 O O . THR A 1 197 ? -12.134 9.018 9.201 1.00 88.56 197 THR A O 1
ATOM 1476 N N . GLU A 1 198 ? -14.217 8.213 9.370 1.00 86.75 198 GLU A N 1
ATOM 1477 C CA . GLU A 1 198 ? -14.114 7.858 10.800 1.00 86.75 198 GLU A CA 1
ATOM 1478 C C . GLU A 1 198 ? -13.149 6.685 11.060 1.00 86.75 198 GLU A C 1
ATOM 1480 O O . GLU A 1 198 ? -12.694 6.452 12.183 1.00 86.75 198 GLU A O 1
ATOM 1485 N N . GLU A 1 199 ? -12.861 5.929 10.010 1.00 87.06 199 GLU A N 1
ATOM 1486 C CA . GLU A 1 199 ? -11.974 4.784 9.896 1.00 87.06 199 GLU A CA 1
ATOM 1487 C C . GLU A 1 199 ? -10.619 5.088 10.524 1.00 87.06 199 GLU A C 1
ATOM 1489 O O . GLU A 1 199 ? -10.138 4.334 11.368 1.00 87.06 199 GLU A O 1
ATOM 1494 N N . VAL A 1 200 ? -10.030 6.228 10.156 1.00 89.94 200 VAL A N 1
ATOM 1495 C CA . VAL A 1 200 ? -8.678 6.611 10.570 1.00 89.94 200 VAL A CA 1
ATOM 1496 C C . VAL A 1 200 ? -8.593 6.726 12.090 1.00 89.94 200 VAL A C 1
ATOM 1498 O O . VAL A 1 200 ? -7.679 6.175 12.703 1.00 89.94 200 VAL A O 1
ATOM 1501 N N . ILE A 1 201 ? -9.577 7.372 12.720 1.00 87.00 201 ILE A N 1
ATOM 1502 C CA . ILE A 1 201 ? -9.615 7.526 14.181 1.00 87.00 201 ILE A CA 1
ATOM 1503 C C . ILE A 1 201 ? -9.902 6.185 14.860 1.00 87.00 201 ILE A C 1
ATOM 1505 O O . ILE A 1 201 ? -9.312 5.855 15.893 1.00 87.00 201 ILE A O 1
ATOM 1509 N N . LYS A 1 202 ? -10.808 5.384 14.290 1.00 87.38 202 LYS A N 1
ATOM 1510 C CA . LYS A 1 202 ? -11.147 4.063 14.836 1.00 87.38 202 LYS A CA 1
ATOM 1511 C C . LYS A 1 202 ? -9.932 3.139 14.833 1.00 87.38 202 LYS A C 1
ATOM 1513 O O . LYS A 1 202 ? -9.691 2.486 15.840 1.00 87.38 202 LYS A O 1
ATOM 1518 N N . ILE A 1 203 ? -9.131 3.136 13.771 1.00 89.88 203 ILE A N 1
ATOM 1519 C CA . ILE A 1 203 ? -7.869 2.385 13.719 1.00 89.88 203 ILE A CA 1
ATOM 1520 C C . ILE A 1 203 ? -6.874 2.972 14.730 1.00 89.88 203 ILE A C 1
ATOM 1522 O O . ILE A 1 203 ? -6.358 2.250 15.580 1.00 89.88 203 ILE A O 1
ATOM 1526 N N . ALA A 1 204 ? -6.663 4.292 14.712 1.00 90.62 204 ALA A N 1
ATOM 1527 C CA . ALA A 1 204 ? -5.707 4.976 15.588 1.00 90.62 204 ALA A CA 1
ATOM 1528 C C . ALA A 1 204 ? -5.965 4.754 17.091 1.00 90.62 204 ALA A C 1
ATOM 1530 O O . ALA A 1 204 ? -5.020 4.720 17.884 1.00 90.62 204 ALA A O 1
ATOM 1531 N N . SER A 1 205 ? -7.234 4.602 17.484 1.00 88.44 205 SER A N 1
ATOM 1532 C CA . SER A 1 205 ? -7.635 4.325 18.871 1.00 88.44 205 SER A CA 1
ATOM 1533 C C . SER A 1 205 ? -7.499 2.855 19.282 1.00 88.44 205 SER A C 1
ATOM 1535 O O . SER A 1 205 ? -7.412 2.575 20.476 1.00 88.44 205 SER A O 1
ATOM 1537 N N . ARG A 1 206 ? -7.462 1.922 18.322 1.00 88.00 206 ARG A N 1
ATOM 1538 C CA . ARG A 1 206 ? -7.291 0.481 18.575 1.00 88.00 206 ARG A CA 1
ATOM 1539 C C . ARG A 1 206 ? -5.830 0.060 18.655 1.00 88.00 206 ARG A C 1
ATOM 1541 O O . ARG A 1 206 ? -5.517 -0.854 19.410 1.00 88.00 206 ARG A O 1
ATOM 1548 N N . LEU A 1 207 ? -4.961 0.709 17.881 1.00 91.75 207 LEU A N 1
ATOM 1549 C CA . LEU A 1 207 ? -3.546 0.360 17.816 1.00 91.75 207 LEU A CA 1
ATOM 1550 C C . LEU A 1 207 ? -2.809 0.711 19.113 1.00 91.75 207 LEU A C 1
ATOM 1552 O O . LEU A 1 207 ? -2.880 1.839 19.622 1.00 91.75 207 LEU A O 1
ATOM 1556 N N . ASP A 1 208 ? -2.039 -0.248 19.620 1.00 91.69 208 ASP A N 1
ATOM 1557 C CA . ASP A 1 208 ? -1.068 0.013 20.675 1.00 91.69 208 ASP A CA 1
ATOM 1558 C C . ASP A 1 208 ? 0.199 0.685 20.106 1.00 91.69 208 ASP A C 1
ATOM 1560 O O . ASP A 1 208 ? 0.383 0.832 18.895 1.00 91.69 208 ASP A O 1
ATOM 1564 N N . SER A 1 209 ? 1.098 1.137 20.983 1.00 92.88 209 SER A N 1
ATOM 1565 C CA . SER A 1 209 ? 2.303 1.855 20.547 1.00 92.88 209 SER A CA 1
ATOM 1566 C C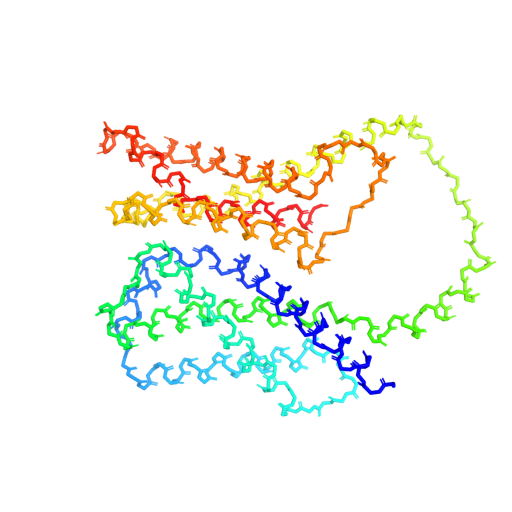 . SER A 1 209 ? 3.251 0.984 19.711 1.00 92.88 209 SER A C 1
ATOM 1568 O O . SER A 1 209 ? 3.990 1.514 18.881 1.00 92.88 209 SER A O 1
ATOM 1570 N N . ILE A 1 210 ? 3.249 -0.337 19.924 1.00 94.06 210 ILE A N 1
ATOM 1571 C CA . ILE A 1 210 ? 4.115 -1.269 19.194 1.00 94.06 210 ILE A CA 1
ATOM 1572 C C . ILE A 1 210 ? 3.569 -1.485 17.785 1.00 94.06 210 ILE A C 1
ATOM 1574 O O . ILE A 1 210 ? 4.320 -1.330 16.825 1.00 94.06 210 ILE A O 1
ATOM 1578 N N . GLN A 1 211 ? 2.279 -1.786 17.641 1.00 93.44 211 GLN A N 1
ATOM 1579 C CA . GLN A 1 211 ? 1.622 -1.939 16.345 1.00 93.44 211 GLN A CA 1
ATOM 1580 C C . GLN A 1 211 ? 1.697 -0.650 15.532 1.00 93.44 211 GLN A C 1
ATOM 1582 O O . GLN A 1 211 ? 1.997 -0.708 14.345 1.00 93.44 211 GLN A O 1
ATOM 1587 N N . LEU A 1 212 ? 1.531 0.515 16.166 1.00 94.81 212 LEU A N 1
ATOM 1588 C CA . LEU A 1 212 ? 1.699 1.804 15.495 1.00 94.81 212 LEU A CA 1
ATOM 1589 C C . LEU A 1 212 ? 3.130 1.997 14.963 1.00 94.81 212 LEU A C 1
ATOM 1591 O O . LEU A 1 212 ? 3.322 2.453 13.837 1.00 94.81 212 LEU A O 1
ATOM 1595 N N . GLY A 1 213 ? 4.141 1.614 15.750 1.00 96.19 213 GLY A N 1
ATOM 1596 C CA . GLY A 1 213 ? 5.538 1.628 15.311 1.00 96.19 213 GLY A CA 1
ATOM 1597 C C . GLY A 1 213 ? 5.814 0.638 14.176 1.00 96.19 213 GLY A C 1
ATOM 1598 O O . GLY A 1 213 ? 6.521 0.972 13.226 1.00 96.19 213 GLY A O 1
ATOM 1599 N N . LEU A 1 214 ? 5.233 -0.564 14.237 1.00 95.88 214 LEU A N 1
ATOM 1600 C CA . LEU A 1 214 ? 5.333 -1.566 13.172 1.00 95.88 214 LEU A CA 1
ATOM 1601 C C . LEU A 1 214 ? 4.661 -1.092 11.882 1.00 95.88 214 LEU A C 1
ATOM 1603 O O . LEU A 1 214 ? 5.241 -1.276 10.814 1.00 95.88 214 LEU A O 1
ATOM 1607 N N . LEU A 1 215 ? 3.495 -0.450 11.976 1.00 95.75 215 LEU A N 1
ATOM 1608 C CA . LEU A 1 215 ? 2.796 0.151 10.843 1.00 95.75 215 LEU A CA 1
ATOM 1609 C C . LEU A 1 215 ? 3.667 1.224 10.181 1.00 95.75 215 LEU A C 1
ATOM 1611 O O . LEU A 1 215 ? 3.933 1.134 8.988 1.00 95.75 215 LEU A O 1
ATOM 1615 N N . PHE A 1 216 ? 4.216 2.157 10.963 1.00 96.69 216 PHE A N 1
ATOM 1616 C CA . PHE A 1 216 ? 5.121 3.195 10.456 1.00 96.69 216 PHE A CA 1
ATOM 1617 C C . PHE A 1 216 ? 6.347 2.613 9.725 1.00 96.69 216 PHE A C 1
ATOM 1619 O O . PHE A 1 216 ? 6.737 3.082 8.655 1.00 96.69 216 PHE A O 1
ATOM 1626 N N . ILE A 1 217 ? 6.959 1.558 10.274 1.00 96.88 217 ILE A N 1
ATOM 1627 C CA . ILE A 1 217 ? 8.092 0.873 9.631 1.00 96.88 217 ILE A CA 1
ATOM 1628 C C . ILE A 1 217 ? 7.644 0.166 8.345 1.00 96.88 217 ILE A C 1
ATOM 1630 O O . ILE A 1 217 ? 8.344 0.231 7.329 1.00 96.88 217 ILE A O 1
ATOM 1634 N N . ALA A 1 218 ? 6.488 -0.500 8.372 1.00 96.06 218 ALA A N 1
ATOM 1635 C CA . ALA A 1 218 ? 5.928 -1.188 7.216 1.00 96.06 218 ALA A CA 1
ATOM 1636 C C . ALA A 1 218 ? 5.626 -0.211 6.073 1.00 96.06 218 ALA A C 1
ATOM 1638 O O . ALA A 1 218 ? 5.933 -0.521 4.928 1.00 96.06 218 ALA A O 1
ATOM 1639 N N . GLU A 1 219 ? 5.117 0.984 6.368 1.00 96.00 219 GLU A N 1
ATOM 1640 C CA . GLU A 1 219 ? 4.849 2.037 5.381 1.00 96.00 219 GLU A CA 1
ATOM 1641 C C . GLU A 1 219 ? 6.118 2.475 4.642 1.00 96.00 219 GLU A C 1
ATOM 1643 O O . GLU A 1 219 ? 6.130 2.530 3.411 1.00 96.00 219 GLU A O 1
ATOM 1648 N N . ILE A 1 220 ? 7.221 2.695 5.365 1.00 95.56 220 ILE A N 1
ATOM 1649 C CA . ILE A 1 220 ? 8.524 3.010 4.754 1.00 95.56 220 ILE A CA 1
ATOM 1650 C C . ILE A 1 220 ? 9.011 1.837 3.888 1.00 95.56 220 ILE A C 1
ATOM 1652 O O . ILE A 1 220 ? 9.506 2.041 2.777 1.00 95.56 220 ILE A O 1
ATOM 1656 N N . GLY A 1 221 ? 8.849 0.599 4.368 1.00 94.94 221 GLY A N 1
ATOM 1657 C CA . GLY A 1 221 ? 9.194 -0.608 3.612 1.00 94.94 221 GLY A CA 1
ATOM 1658 C C . GLY A 1 221 ? 8.376 -0.758 2.326 1.00 94.94 221 GLY A C 1
ATOM 1659 O O . GLY A 1 221 ? 8.932 -1.051 1.269 1.00 94.94 221 GLY A O 1
ATOM 1660 N N . ILE A 1 222 ? 7.072 -0.493 2.390 1.00 94.50 222 ILE A N 1
ATOM 1661 C CA . ILE A 1 222 ? 6.161 -0.505 1.241 1.00 94.50 222 ILE A CA 1
ATOM 1662 C C . ILE A 1 222 ? 6.550 0.585 0.240 1.00 94.50 222 ILE A C 1
ATOM 1664 O O . ILE A 1 222 ? 6.614 0.310 -0.957 1.00 94.50 222 ILE A O 1
ATOM 1668 N N . CYS A 1 223 ? 6.892 1.789 0.710 1.00 94.31 223 CYS A N 1
ATOM 1669 C CA . CYS A 1 223 ? 7.405 2.863 -0.142 1.00 94.31 223 CYS A CA 1
ATOM 1670 C C . CYS A 1 223 ? 8.646 2.415 -0.924 1.00 94.31 223 CYS A C 1
ATOM 1672 O O . CYS A 1 223 ? 8.710 2.570 -2.145 1.00 94.31 223 CYS A O 1
ATOM 1674 N N . TYR A 1 224 ? 9.607 1.796 -0.229 1.00 91.88 224 TYR A N 1
ATOM 1675 C CA . TYR A 1 224 ? 10.823 1.270 -0.846 1.00 91.88 224 TYR A CA 1
ATOM 1676 C C . TYR A 1 224 ? 10.509 0.196 -1.893 1.00 91.88 224 TYR A C 1
ATOM 1678 O O . TYR A 1 224 ? 11.082 0.200 -2.985 1.00 91.88 224 TYR A O 1
ATOM 1686 N N . ILE A 1 225 ? 9.585 -0.715 -1.572 1.00 91.00 225 ILE A N 1
ATOM 1687 C CA . ILE A 1 225 ? 9.157 -1.773 -2.487 1.00 91.00 225 ILE A CA 1
ATOM 1688 C C . ILE A 1 225 ? 8.556 -1.175 -3.759 1.00 91.00 225 ILE A C 1
ATOM 1690 O O . ILE A 1 225 ? 8.936 -1.579 -4.856 1.00 91.00 225 ILE A O 1
ATOM 1694 N N . ILE A 1 226 ? 7.664 -0.192 -3.624 1.00 90.62 226 ILE A N 1
ATOM 1695 C CA . ILE A 1 226 ? 6.983 0.429 -4.762 1.00 90.62 226 ILE A CA 1
ATOM 1696 C C . ILE A 1 226 ? 7.956 1.206 -5.644 1.00 90.62 226 ILE A C 1
ATOM 1698 O O . ILE A 1 226 ? 7.903 1.055 -6.862 1.00 90.62 226 ILE A O 1
ATOM 1702 N N . LEU A 1 227 ? 8.836 2.015 -5.054 1.00 85.12 227 LEU A N 1
ATOM 1703 C CA . LEU A 1 227 ? 9.749 2.859 -5.821 1.00 85.12 227 LEU A CA 1
ATOM 1704 C C . LEU A 1 227 ? 10.901 2.060 -6.427 1.00 85.12 227 LEU A C 1
ATOM 1706 O O . LEU A 1 227 ? 11.223 2.252 -7.589 1.00 85.12 227 LEU A O 1
ATOM 1710 N N . PHE A 1 228 ? 11.527 1.157 -5.674 1.00 82.25 228 PHE A N 1
ATOM 1711 C CA . PHE A 1 228 ? 12.801 0.562 -6.089 1.00 82.25 228 PHE A CA 1
ATOM 1712 C C . PHE A 1 228 ? 12.710 -0.930 -6.369 1.00 82.25 228 PHE A C 1
ATOM 1714 O O . PHE A 1 228 ? 13.211 -1.393 -7.392 1.00 82.25 228 PHE A O 1
ATOM 1721 N N . ALA A 1 229 ? 12.090 -1.702 -5.474 1.00 76.50 229 ALA A N 1
ATOM 1722 C CA . ALA A 1 229 ? 12.113 -3.160 -5.596 1.00 76.50 229 ALA A CA 1
ATOM 1723 C C . ALA A 1 229 ? 11.216 -3.673 -6.739 1.00 76.50 229 ALA A C 1
ATOM 1725 O O . ALA A 1 229 ? 11.511 -4.709 -7.332 1.00 76.50 229 ALA A O 1
ATOM 1726 N N . SER A 1 230 ? 10.153 -2.935 -7.071 1.00 76.06 230 SER A N 1
ATOM 1727 C CA . SER A 1 230 ? 9.212 -3.239 -8.157 1.00 76.06 230 SER A CA 1
ATOM 1728 C C . SER A 1 230 ? 9.827 -3.117 -9.557 1.00 76.06 230 SER A C 1
ATOM 1730 O O . SER A 1 230 ? 9.309 -3.697 -10.510 1.00 76.06 230 SER A O 1
ATOM 1732 N N . GLY A 1 231 ? 10.912 -2.347 -9.695 1.00 69.62 231 GLY A N 1
ATOM 1733 C CA . GLY A 1 231 ? 11.495 -1.996 -10.988 1.00 69.62 231 GLY A CA 1
ATOM 1734 C C . GLY A 1 231 ? 10.650 -1.032 -11.830 1.00 69.62 231 GLY A C 1
ATOM 1735 O O . GLY A 1 231 ? 10.977 -0.837 -12.996 1.00 69.62 231 GLY A O 1
ATOM 1736 N N . PHE A 1 232 ? 9.589 -0.426 -11.276 1.00 65.31 232 PHE A N 1
ATOM 1737 C CA . PHE A 1 232 ? 8.777 0.570 -11.990 1.00 65.31 232 PHE A CA 1
ATOM 1738 C C . PHE A 1 232 ? 9.519 1.888 -12.230 1.00 65.31 232 PHE A C 1
ATOM 1740 O O . PHE A 1 232 ? 9.242 2.587 -13.201 1.00 65.31 232 PHE A O 1
ATOM 1747 N N . TRP A 1 233 ? 10.446 2.244 -11.341 1.00 61.69 233 TRP A N 1
ATOM 1748 C CA . TRP A 1 233 ? 11.167 3.507 -11.403 1.00 61.69 233 TRP A CA 1
ATOM 1749 C C . TRP A 1 233 ? 12.454 3.370 -12.218 1.00 61.69 233 TRP A C 1
ATOM 1751 O O . TRP A 1 233 ? 13.403 2.704 -11.799 1.00 61.69 233 TRP A O 1
ATOM 1761 N N . GLN A 1 234 ? 12.505 4.039 -13.368 1.00 58.31 234 GLN A N 1
ATOM 1762 C CA . GLN A 1 234 ? 13.729 4.254 -14.136 1.00 58.31 234 GLN A CA 1
ATOM 1763 C C . GLN A 1 234 ? 14.005 5.758 -14.185 1.00 58.31 234 GLN A C 1
ATOM 1765 O O . GLN A 1 234 ? 1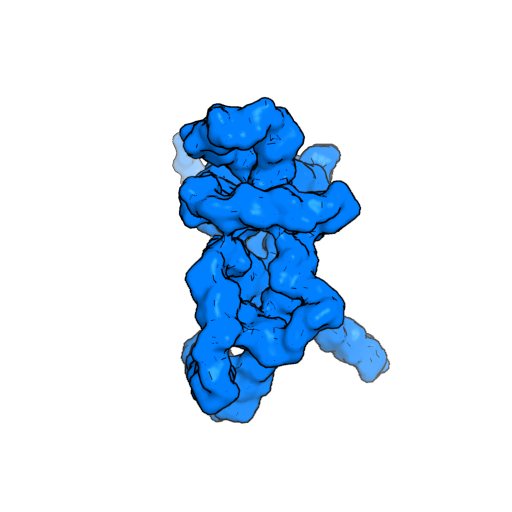3.297 6.502 -14.857 1.00 58.31 234 GLN A O 1
ATOM 1770 N N . ARG A 1 235 ? 15.020 6.215 -13.443 1.00 56.28 235 ARG A N 1
ATOM 1771 C CA . ARG A 1 235 ? 15.430 7.624 -13.406 1.00 56.28 235 ARG A CA 1
ATOM 1772 C C . ARG A 1 235 ? 16.730 7.825 -14.176 1.00 56.28 235 ARG A C 1
ATOM 1774 O O . ARG A 1 235 ? 17.699 7.098 -13.959 1.00 56.28 235 ARG A O 1
ATOM 1781 N N . GLU A 1 236 ? 16.777 8.851 -15.018 1.00 52.16 236 GLU A N 1
ATOM 1782 C CA . GLU A 1 236 ? 18.018 9.321 -15.635 1.00 52.16 236 GLU A CA 1
ATOM 1783 C C . GLU A 1 236 ? 18.844 10.095 -14.592 1.00 52.16 236 GLU A C 1
ATOM 1785 O O . GLU A 1 236 ? 18.565 11.254 -14.273 1.00 52.16 236 GLU A O 1
ATOM 1790 N N . VAL A 1 237 ? 19.850 9.443 -14.003 1.00 55.81 237 VAL A N 1
ATOM 1791 C CA . VAL A 1 237 ? 20.765 10.076 -13.039 1.00 55.81 237 VAL A CA 1
ATOM 1792 C C . VAL A 1 237 ? 21.796 10.907 -13.799 1.00 55.81 237 VAL A C 1
ATOM 1794 O O . VAL A 1 237 ? 22.652 10.366 -14.493 1.00 55.81 237 VAL A O 1
ATOM 1797 N N . HIS A 1 238 ? 21.732 12.229 -13.639 1.00 53.06 238 HIS A N 1
ATOM 1798 C CA . HIS A 1 238 ? 22.621 13.163 -14.338 1.00 53.06 238 HIS A CA 1
ATOM 1799 C C . HIS A 1 238 ? 23.875 13.534 -13.522 1.00 53.06 238 HIS A C 1
ATOM 1801 O O . HIS A 1 238 ? 24.837 14.068 -14.072 1.00 53.06 238 HIS A O 1
ATOM 1807 N N . THR A 1 239 ? 23.899 13.228 -12.218 1.00 52.72 239 THR A N 1
ATOM 1808 C CA . THR A 1 239 ? 25.044 13.457 -11.313 1.00 52.72 239 THR A CA 1
ATOM 1809 C C . THR A 1 239 ? 25.261 12.242 -10.399 1.00 52.72 239 THR A C 1
ATOM 1811 O O . THR A 1 239 ? 24.475 12.047 -9.488 1.00 52.72 239 THR A O 1
ATOM 1814 N N . PRO A 1 240 ? 26.307 11.419 -10.598 1.00 52.06 240 PRO A N 1
ATOM 1815 C CA . PRO A 1 240 ? 26.467 10.142 -9.883 1.00 52.06 240 PRO A CA 1
ATOM 1816 C C . PRO A 1 240 ? 26.758 10.205 -8.365 1.00 52.06 240 PRO A C 1
ATOM 1818 O O . PRO A 1 240 ? 26.703 9.167 -7.711 1.00 52.06 240 PRO A O 1
ATOM 1821 N N . ASP A 1 241 ? 27.088 11.374 -7.797 1.00 49.44 241 ASP A N 1
ATOM 1822 C CA . ASP A 1 241 ? 27.759 11.479 -6.483 1.00 49.44 241 ASP A CA 1
ATOM 1823 C C . ASP A 1 241 ? 26.922 12.075 -5.326 1.00 49.44 241 ASP A C 1
ATOM 1825 O O . ASP A 1 241 ? 27.445 12.297 -4.229 1.00 49.44 241 ASP A O 1
ATOM 1829 N N . SER A 1 242 ? 25.618 12.330 -5.490 1.00 56.62 242 SER A N 1
ATOM 1830 C CA . SER A 1 242 ? 24.821 12.908 -4.392 1.00 56.62 242 SER A CA 1
ATOM 1831 C C . SER A 1 242 ? 24.363 11.850 -3.382 1.00 56.62 242 SER A C 1
ATOM 1833 O O . SER A 1 242 ? 23.662 10.893 -3.709 1.00 56.62 242 SER A O 1
ATOM 1835 N N . GLN A 1 243 ? 24.686 12.045 -2.098 1.00 57.69 243 GLN A N 1
ATOM 1836 C CA . GLN A 1 243 ? 24.251 11.139 -1.023 1.00 57.69 243 GLN A CA 1
ATOM 1837 C C . GLN A 1 243 ? 22.726 11.102 -0.827 1.00 57.69 243 GLN A C 1
ATOM 1839 O O . GLN A 1 243 ? 22.209 10.108 -0.314 1.00 57.69 243 GLN A O 1
ATOM 1844 N N . PHE A 1 244 ? 22.015 12.141 -1.275 1.00 55.75 244 PHE A N 1
ATOM 1845 C CA . PHE A 1 244 ? 20.553 12.224 -1.244 1.00 55.75 244 PHE A CA 1
ATOM 1846 C C . PHE A 1 244 ? 19.870 11.418 -2.360 1.00 55.75 244 PHE A C 1
ATOM 1848 O O . PHE A 1 244 ? 18.659 11.238 -2.313 1.00 55.75 244 PHE A O 1
ATOM 1855 N N . GLN A 1 245 ? 20.634 10.879 -3.316 1.00 62.56 245 GLN A N 1
ATOM 1856 C CA . GLN A 1 245 ? 20.125 10.061 -4.426 1.00 62.56 245 GLN A CA 1
ATOM 1857 C C . GLN A 1 245 ? 20.220 8.552 -4.152 1.00 62.56 245 GLN A C 1
ATOM 1859 O O . GLN A 1 245 ? 19.958 7.724 -5.023 1.00 62.56 245 GLN A O 1
ATOM 1864 N N . LYS A 1 246 ? 20.607 8.150 -2.934 1.00 77.62 246 LYS A N 1
ATOM 1865 C CA . LYS A 1 246 ? 20.553 6.736 -2.553 1.00 77.62 246 LYS A CA 1
ATOM 1866 C C . LYS A 1 246 ? 19.085 6.298 -2.419 1.00 77.62 246 LYS A C 1
ATOM 1868 O O . LYS A 1 246 ? 18.291 7.060 -1.867 1.00 77.62 246 LYS A O 1
ATOM 1873 N N . PRO A 1 247 ? 18.733 5.050 -2.786 1.00 80.94 247 PRO A N 1
ATOM 1874 C CA . PRO A 1 247 ? 17.355 4.554 -2.717 1.00 80.94 247 PRO A CA 1
ATOM 1875 C C . PRO A 1 247 ? 16.655 4.773 -1.366 1.00 80.94 247 PRO A C 1
ATOM 1877 O O . PRO A 1 247 ? 15.471 5.098 -1.302 1.00 80.94 247 PRO A O 1
ATOM 1880 N N . TRP A 1 248 ? 17.392 4.651 -0.259 1.00 82.94 248 TRP A N 1
ATOM 1881 C CA . TRP A 1 248 ? 16.843 4.883 1.078 1.00 82.94 248 TRP A CA 1
ATOM 1882 C C . TRP A 1 248 ? 16.524 6.362 1.340 1.00 82.94 248 TRP A C 1
ATOM 1884 O O . TRP A 1 248 ? 15.516 6.651 1.976 1.00 82.94 248 TRP A O 1
ATOM 1894 N N . ALA A 1 249 ? 17.335 7.299 0.841 1.00 85.31 249 ALA A N 1
ATOM 1895 C CA . ALA A 1 249 ? 17.128 8.729 1.054 1.00 85.31 249 ALA A CA 1
ATOM 1896 C C . ALA A 1 249 ? 15.890 9.209 0.289 1.00 85.31 249 ALA A C 1
ATOM 1898 O O . ALA A 1 249 ? 15.044 9.892 0.860 1.00 85.31 249 ALA A O 1
ATOM 1899 N N . GLU A 1 250 ? 15.725 8.762 -0.957 1.00 84.50 250 GLU A N 1
ATOM 1900 C CA . GLU A 1 250 ? 14.521 9.042 -1.743 1.00 84.50 250 GLU A CA 1
ATOM 1901 C C . GLU A 1 250 ? 13.261 8.414 -1.132 1.00 84.50 250 GLU A C 1
ATOM 1903 O O . GLU A 1 250 ? 12.194 9.028 -1.155 1.00 84.50 250 GLU A O 1
ATOM 1908 N N . THR A 1 251 ? 13.374 7.209 -0.564 1.00 91.06 251 THR A N 1
ATOM 1909 C CA . THR A 1 251 ? 12.262 6.554 0.144 1.00 91.06 251 THR A CA 1
ATOM 1910 C C . THR A 1 251 ? 11.855 7.360 1.372 1.00 91.06 251 THR A C 1
ATOM 1912 O O . THR A 1 251 ? 10.671 7.638 1.565 1.00 91.06 251 THR A O 1
ATOM 1915 N N . LEU A 1 252 ? 12.827 7.770 2.193 1.00 92.62 252 LEU A N 1
ATOM 1916 C CA . LEU A 1 252 ? 12.567 8.580 3.381 1.00 92.62 252 LEU A CA 1
ATOM 1917 C C . LEU A 1 252 ? 11.980 9.941 3.012 1.00 92.62 252 LEU A C 1
ATOM 1919 O O . LEU A 1 252 ? 11.058 10.390 3.682 1.00 92.62 252 LEU A O 1
ATOM 1923 N N . LEU A 1 253 ? 12.462 10.570 1.939 1.00 91.19 253 LEU A N 1
ATOM 1924 C CA . LEU A 1 253 ? 11.950 11.854 1.470 1.00 91.19 253 LEU A CA 1
ATOM 1925 C C . LEU A 1 253 ? 10.497 11.734 0.988 1.00 91.19 253 LEU A C 1
ATOM 1927 O O . LEU A 1 253 ? 9.638 12.507 1.408 1.00 91.19 253 LEU A O 1
ATOM 1931 N N . CYS A 1 254 ? 10.205 10.724 0.164 1.00 92.81 254 CYS A N 1
ATOM 1932 C CA . CYS A 1 254 ? 8.849 10.429 -0.300 1.00 92.81 254 CYS A CA 1
ATOM 1933 C C . CYS A 1 254 ? 7.906 10.140 0.872 1.00 92.81 254 CYS A C 1
ATOM 1935 O O . CYS A 1 254 ? 6.797 10.673 0.928 1.00 92.81 254 CYS A O 1
ATOM 1937 N N . SER A 1 255 ? 8.368 9.337 1.832 1.00 95.00 255 SER A N 1
ATOM 1938 C CA . SER A 1 255 ? 7.602 9.005 3.033 1.00 95.00 255 SER A CA 1
ATOM 1939 C C . SER A 1 255 ? 7.351 10.252 3.880 1.00 95.00 255 SER A C 1
ATOM 1941 O O . SER A 1 255 ? 6.214 10.514 4.253 1.00 95.00 255 SER A O 1
ATOM 1943 N N . ALA A 1 256 ? 8.372 11.079 4.117 1.00 95.69 256 ALA A N 1
ATOM 1944 C CA . ALA A 1 256 ? 8.260 12.306 4.901 1.00 95.69 256 ALA A CA 1
ATOM 1945 C C . ALA A 1 256 ? 7.256 13.297 4.297 1.00 95.69 256 ALA A C 1
ATOM 1947 O O . ALA A 1 256 ? 6.409 13.820 5.020 1.00 95.69 256 ALA A O 1
ATOM 1948 N N . PHE A 1 257 ? 7.295 13.522 2.979 1.00 95.56 257 PHE A N 1
ATOM 1949 C CA . PHE A 1 257 ? 6.299 14.365 2.311 1.00 95.56 257 PHE A CA 1
ATOM 1950 C C . PHE A 1 257 ? 4.893 13.767 2.383 1.00 95.56 257 PHE A C 1
ATOM 1952 O O . PHE A 1 257 ? 3.933 14.499 2.606 1.00 95.56 257 PHE A O 1
ATOM 1959 N N . SER A 1 258 ? 4.770 12.446 2.270 1.00 97.19 258 SER A N 1
ATOM 1960 C CA . SER A 1 258 ? 3.482 11.757 2.391 1.00 97.19 258 SER A CA 1
ATOM 1961 C C . SER A 1 258 ? 2.893 11.890 3.801 1.00 97.19 258 SER A C 1
ATOM 1963 O O . SER A 1 258 ? 1.720 12.229 3.938 1.00 97.19 258 SER A O 1
ATOM 1965 N N . PHE A 1 259 ? 3.702 11.732 4.855 1.00 97.38 259 PHE A N 1
ATOM 1966 C CA . PHE A 1 259 ? 3.270 11.984 6.236 1.00 97.38 259 PHE A CA 1
ATOM 1967 C C . PHE A 1 259 ? 2.943 13.454 6.490 1.00 97.38 259 PHE A C 1
ATOM 1969 O O . PHE A 1 259 ? 2.004 13.747 7.226 1.00 97.38 259 PHE A O 1
ATOM 1976 N N . ALA A 1 260 ? 3.678 14.386 5.878 1.00 97.19 260 ALA A N 1
ATOM 1977 C CA . ALA A 1 260 ? 3.356 15.807 5.968 1.00 97.19 260 ALA A CA 1
ATOM 1978 C C . ALA A 1 260 ? 1.978 16.096 5.353 1.00 97.19 260 ALA A C 1
ATOM 1980 O O . ALA A 1 260 ? 1.160 16.763 5.982 1.00 97.19 260 ALA A O 1
ATOM 1981 N N . VAL A 1 261 ? 1.689 15.538 4.171 1.00 97.62 261 VAL A N 1
ATOM 1982 C CA . VAL A 1 261 ? 0.360 15.617 3.543 1.00 97.62 261 VAL A CA 1
ATOM 1983 C C . VAL A 1 261 ? -0.704 14.997 4.447 1.00 97.62 261 VAL A C 1
ATOM 1985 O O . VAL A 1 261 ? -1.713 15.644 4.715 1.00 97.62 261 VAL A O 1
ATOM 1988 N N . ALA A 1 262 ? -0.473 13.791 4.973 1.00 95.94 262 ALA A N 1
ATOM 1989 C CA . ALA A 1 262 ? -1.403 13.125 5.881 1.00 95.94 262 ALA A CA 1
ATOM 1990 C C . ALA A 1 262 ? -1.705 13.982 7.124 1.00 95.94 262 ALA A C 1
ATOM 1992 O O . ALA A 1 262 ? -2.868 14.216 7.444 1.00 95.94 262 ALA A O 1
ATOM 1993 N N . GLY A 1 263 ? -0.677 14.522 7.783 1.00 95.00 263 GLY A N 1
ATOM 1994 C CA . GLY A 1 263 ? -0.836 15.352 8.978 1.00 95.00 263 GLY A CA 1
ATOM 1995 C C . GLY A 1 263 ? -1.560 16.667 8.698 1.00 95.00 263 GLY A C 1
ATOM 1996 O O . GLY A 1 263 ? -2.421 17.077 9.481 1.00 95.00 263 GLY A O 1
ATOM 1997 N N . VAL A 1 264 ? -1.269 17.305 7.558 1.00 95.25 264 VAL A N 1
ATOM 1998 C CA . VAL A 1 264 ? -1.999 18.495 7.097 1.00 95.25 264 VAL A CA 1
ATOM 1999 C C . VAL A 1 264 ? -3.466 18.157 6.853 1.00 95.25 264 VAL A C 1
ATOM 2001 O O . VAL A 1 264 ? -4.329 18.877 7.345 1.00 95.25 264 VAL A O 1
ATOM 2004 N N . LEU A 1 265 ? -3.773 17.056 6.163 1.00 94.44 265 LEU A N 1
ATOM 2005 C CA . LEU A 1 265 ? -5.154 16.643 5.903 1.00 94.44 265 LEU A CA 1
ATOM 2006 C C . LEU A 1 265 ? -5.916 16.334 7.198 1.00 94.44 265 LEU A C 1
ATOM 2008 O O . LEU A 1 265 ? -7.009 16.859 7.385 1.00 94.44 265 LEU A O 1
ATOM 2012 N N . ILE A 1 266 ? -5.336 15.566 8.126 1.00 92.56 266 ILE A N 1
ATOM 2013 C CA . ILE A 1 266 ? -5.935 15.298 9.450 1.00 92.56 266 ILE A CA 1
ATOM 2014 C C . ILE A 1 266 ? -6.152 16.598 10.234 1.00 92.56 266 ILE A C 1
ATOM 2016 O O . ILE A 1 266 ? -7.174 16.754 10.904 1.00 92.56 266 ILE A O 1
ATOM 2020 N N . GLY A 1 267 ? -5.212 17.543 10.142 1.00 90.06 267 GLY A N 1
ATOM 2021 C CA . GLY A 1 267 ? -5.342 18.868 10.747 1.00 90.06 267 GLY A CA 1
ATOM 2022 C C . GLY A 1 267 ? -6.499 19.674 10.151 1.00 90.06 267 GLY A C 1
ATOM 2023 O O . GLY A 1 267 ? -7.308 20.215 10.898 1.00 90.06 267 GLY A O 1
ATOM 2024 N N . LEU A 1 268 ? -6.615 19.707 8.820 1.00 90.31 268 LEU A N 1
ATOM 2025 C CA . LEU A 1 268 ? -7.666 20.435 8.099 1.00 90.31 268 LEU A CA 1
ATOM 2026 C C . LEU A 1 268 ? -9.060 19.833 8.290 1.00 90.31 268 LEU A C 1
ATOM 2028 O O . LEU A 1 268 ? -10.036 20.577 8.315 1.00 90.31 268 LEU A O 1
ATOM 2032 N N . VAL A 1 269 ? -9.165 18.511 8.446 1.00 85.75 269 VAL A N 1
ATOM 2033 C CA . VAL A 1 269 ? -10.435 17.841 8.779 1.00 85.75 269 VAL A CA 1
ATOM 2034 C C . VAL A 1 269 ? -10.923 18.230 10.186 1.00 85.75 269 VAL A C 1
ATOM 2036 O O . VAL A 1 269 ? -12.109 18.112 10.481 1.00 85.75 269 VAL A O 1
ATOM 2039 N N . GLY A 1 270 ? -10.042 18.755 11.046 1.00 72.19 270 GLY A N 1
ATOM 2040 C CA . GLY A 1 270 ? -10.421 19.299 12.352 1.00 72.19 270 GLY A CA 1
ATOM 2041 C C . GLY A 1 270 ? -10.501 18.255 13.467 1.00 72.19 270 GLY A C 1
ATOM 2042 O O . GLY A 1 270 ? -11.083 18.513 14.517 1.00 72.19 270 GLY A O 1
ATOM 2043 N N . TYR A 1 271 ? -9.889 17.077 13.305 1.00 69.25 271 TYR A N 1
ATOM 2044 C CA . TYR A 1 271 ? -9.944 16.021 14.329 1.00 69.25 271 TYR A CA 1
ATOM 2045 C C . TYR A 1 271 ? -9.317 16.413 15.670 1.00 69.25 271 TYR A C 1
ATOM 2047 O O . TYR A 1 271 ? -9.737 15.922 16.720 1.00 69.25 271 TYR A O 1
ATOM 2055 N N . HIS A 1 272 ? -8.340 17.324 15.656 1.00 58.84 272 HIS A N 1
ATOM 2056 C CA . HIS A 1 272 ? -7.745 17.852 16.884 1.00 58.84 272 HIS A CA 1
ATOM 2057 C C . HIS A 1 272 ? -8.790 18.543 17.780 1.00 58.84 272 HIS A C 1
ATOM 2059 O O . HIS A 1 272 ? -8.697 18.454 19.003 1.00 58.84 272 HIS A O 1
ATOM 2065 N N . GLU A 1 273 ? -9.825 19.146 17.189 1.00 62.47 273 GLU A N 1
ATOM 2066 C CA . GLU A 1 273 ? -10.909 19.822 17.911 1.00 62.47 273 GLU A CA 1
ATOM 2067 C C . GLU A 1 273 ? -11.921 18.835 18.517 1.00 62.47 273 GLU A C 1
ATOM 2069 O O . GLU A 1 273 ? -12.578 19.158 19.504 1.00 62.47 273 GLU A O 1
ATOM 2074 N N . GLN A 1 274 ? -12.019 17.616 17.972 1.00 58.75 274 GLN A N 1
ATOM 2075 C CA . GLN A 1 274 ? -12.967 16.588 18.425 1.00 58.75 274 GLN A CA 1
ATOM 2076 C C . GLN A 1 274 ? -12.405 15.683 19.533 1.00 58.75 274 GLN A C 1
ATOM 2078 O O . GLN A 1 274 ? -13.153 15.262 20.413 1.00 58.75 274 GLN A O 1
ATOM 2083 N N . VAL A 1 275 ? -11.099 15.376 19.506 1.00 59.25 275 VAL A N 1
ATOM 2084 C CA . VAL A 1 275 ? -10.457 14.411 20.432 1.00 59.25 275 VAL A CA 1
ATOM 2085 C C . VAL A 1 275 ? -9.507 15.093 21.436 1.00 59.25 275 VAL A C 1
ATOM 2087 O O . VAL A 1 275 ? -9.118 14.496 22.438 1.00 59.25 275 VAL A O 1
ATOM 2090 N N . GLY A 1 276 ? -9.142 16.362 21.206 1.00 61.34 276 GLY A N 1
ATOM 2091 C CA . GLY A 1 276 ? -8.490 17.233 22.194 1.00 61.34 276 GLY A CA 1
ATOM 2092 C C . GLY A 1 276 ? -7.047 16.880 22.580 1.00 61.34 276 GLY A C 1
ATOM 2093 O O . GLY A 1 276 ? -6.537 17.423 23.559 1.00 61.34 276 GLY A O 1
ATOM 2094 N N . THR A 1 277 ? -6.366 15.982 21.855 1.00 79.31 277 THR A N 1
ATOM 2095 C CA . THR A 1 277 ? -4.992 15.557 22.181 1.00 79.31 277 THR A CA 1
ATOM 2096 C C . THR A 1 277 ? -4.076 15.542 20.956 1.00 79.31 277 THR A C 1
ATOM 2098 O O . THR A 1 277 ? -4.453 15.112 19.867 1.00 79.31 277 THR A O 1
ATOM 2101 N N . TRP A 1 278 ? -2.833 16.004 21.137 1.00 82.88 278 TRP A N 1
ATOM 2102 C CA . TRP A 1 278 ? -1.773 15.899 20.123 1.00 82.88 278 TRP A CA 1
ATOM 2103 C C . TRP A 1 278 ? -1.432 14.441 19.786 1.00 82.88 278 TRP A C 1
ATOM 2105 O O . TRP A 1 278 ? -1.077 14.140 18.651 1.00 82.88 278 TRP A O 1
ATOM 2115 N N . ASP A 1 279 ? -1.603 13.530 20.747 1.00 87.06 279 ASP A N 1
ATOM 2116 C CA . ASP A 1 279 ? -1.409 12.089 20.557 1.00 87.06 279 ASP A CA 1
ATOM 2117 C C . ASP A 1 279 ? -2.365 11.512 19.499 1.00 87.06 279 ASP A C 1
ATOM 2119 O O . ASP A 1 279 ? -1.923 10.843 18.566 1.00 87.06 279 ASP A O 1
ATOM 2123 N N . ALA A 1 280 ? -3.658 11.852 19.565 1.00 86.44 280 ALA A N 1
ATOM 2124 C CA . ALA A 1 280 ? -4.640 11.403 18.578 1.00 86.44 280 ALA A CA 1
ATOM 2125 C C . ALA A 1 280 ? -4.311 11.892 17.157 1.00 86.44 280 ALA A C 1
ATOM 2127 O O . ALA A 1 280 ? -4.495 11.147 16.192 1.00 86.44 280 ALA A O 1
ATOM 2128 N N . TRP A 1 281 ? -3.782 13.114 17.024 1.00 90.25 281 TRP A N 1
ATOM 2129 C CA . TRP A 1 281 ? -3.350 13.658 15.734 1.00 90.25 281 TRP A CA 1
ATOM 2130 C C . TRP A 1 281 ? -2.150 12.888 15.163 1.00 90.25 281 TRP A C 1
ATOM 2132 O O . TRP A 1 281 ? -2.179 12.505 13.994 1.00 90.25 281 TRP A O 1
ATOM 2142 N N . ILE A 1 282 ? -1.133 12.591 15.983 1.00 92.25 282 ILE A N 1
ATOM 2143 C CA . ILE A 1 282 ? 0.049 11.818 15.556 1.00 92.25 282 ILE A CA 1
ATOM 2144 C C . ILE A 1 282 ? -0.359 10.404 15.135 1.00 92.25 282 ILE A C 1
ATOM 2146 O O . ILE A 1 282 ? 0.005 9.960 14.048 1.00 92.25 282 ILE A O 1
ATOM 2150 N N . ARG A 1 283 ? -1.155 9.710 15.957 1.00 93.56 283 ARG A N 1
ATOM 2151 C CA . ARG A 1 283 ? -1.637 8.353 15.65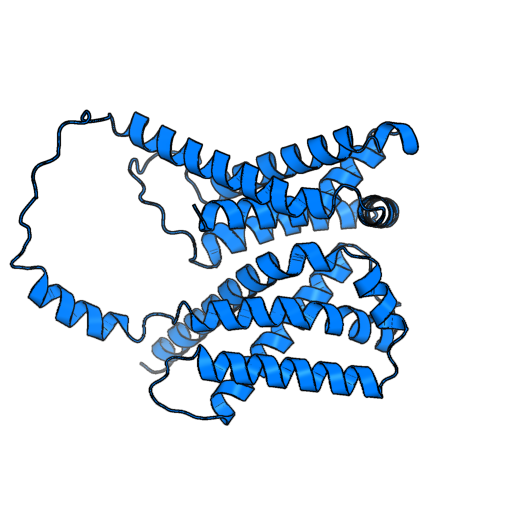6 1.00 93.56 283 ARG A CA 1
ATOM 2152 C C . ARG A 1 283 ? -2.437 8.315 14.358 1.00 93.56 283 ARG A C 1
ATOM 2154 O O . ARG A 1 283 ? -2.178 7.470 13.510 1.00 93.56 283 ARG A O 1
ATOM 2161 N N . SER A 1 284 ? -3.356 9.262 14.174 1.00 93.00 284 SER A N 1
ATOM 2162 C CA . SER A 1 284 ? -4.168 9.362 12.953 1.00 93.00 284 SER A CA 1
ATOM 2163 C C . SER A 1 284 ? -3.324 9.703 11.724 1.00 93.00 284 SER A C 1
ATOM 2165 O O . SER A 1 284 ? -3.586 9.192 10.640 1.00 93.00 284 SER A O 1
ATOM 2167 N N . THR A 1 285 ? -2.281 10.521 11.890 1.00 95.12 285 THR A N 1
ATOM 2168 C CA . THR A 1 285 ? -1.327 10.845 10.819 1.00 95.12 285 THR A CA 1
ATOM 2169 C C . THR A 1 285 ? -0.539 9.617 10.383 1.00 95.12 285 THR A C 1
ATOM 2171 O O . THR A 1 285 ? -0.377 9.406 9.186 1.00 95.12 285 THR A O 1
ATOM 2174 N N . ILE A 1 286 ? -0.080 8.798 11.337 1.00 95.88 286 ILE A N 1
ATOM 2175 C CA . ILE A 1 286 ? 0.611 7.540 11.032 1.00 95.88 286 ILE A CA 1
ATOM 2176 C C . ILE A 1 286 ? -0.350 6.579 10.336 1.00 95.88 286 ILE A C 1
ATOM 2178 O O . ILE A 1 286 ? -0.022 6.063 9.286 1.00 95.88 286 ILE A O 1
ATOM 2182 N N . VAL A 1 287 ? -1.571 6.410 10.843 1.00 94.69 287 VAL A N 1
ATOM 2183 C CA . VAL A 1 287 ? -2.576 5.526 10.231 1.00 94.69 287 VAL A CA 1
ATOM 2184 C C . VAL A 1 287 ? -2.935 5.942 8.799 1.00 94.69 287 VAL A C 1
ATOM 2186 O O . VAL A 1 287 ? -3.094 5.081 7.936 1.00 94.69 287 VAL A O 1
ATOM 2189 N N . LEU A 1 288 ? -3.050 7.247 8.531 1.00 94.88 288 LEU A N 1
ATOM 2190 C CA . LEU A 1 288 ? -3.253 7.792 7.183 1.00 94.88 288 LEU A CA 1
ATOM 2191 C C . LEU A 1 288 ? -1.960 7.767 6.333 1.00 94.88 288 LEU A C 1
ATOM 2193 O O . LEU A 1 288 ? -1.999 8.019 5.127 1.00 94.88 288 LEU A O 1
ATOM 2197 N N . GLY A 1 289 ? -0.818 7.439 6.937 1.00 95.69 289 GLY A N 1
ATOM 2198 C CA . GLY A 1 289 ? 0.481 7.318 6.290 1.00 95.69 289 GLY A CA 1
ATOM 2199 C C . GLY A 1 289 ? 0.465 6.310 5.152 1.00 95.69 289 GLY A C 1
ATOM 2200 O O . GLY A 1 289 ? 0.867 6.651 4.045 1.00 95.69 289 GLY A O 1
ATOM 2201 N N . LEU A 1 290 ? -0.079 5.111 5.361 1.00 94.38 290 LEU A N 1
ATOM 2202 C CA . LEU A 1 290 ? -0.128 4.061 4.340 1.00 94.38 290 LEU A CA 1
ATOM 2203 C C . LEU A 1 290 ? -0.796 4.495 3.012 1.00 94.38 290 LEU A C 1
ATOM 2205 O O . LEU A 1 290 ? -0.144 4.377 1.965 1.00 94.38 290 LEU A O 1
ATOM 2209 N N . PRO A 1 291 ? -2.036 5.035 2.979 1.00 94.88 291 PRO A N 1
ATOM 2210 C CA . PRO A 1 291 ? -2.615 5.559 1.738 1.00 94.88 291 PRO A CA 1
ATOM 2211 C C . PRO A 1 291 ? -1.839 6.757 1.178 1.00 94.88 291 PRO A C 1
ATOM 2213 O O . PRO A 1 291 ? -1.667 6.847 -0.037 1.00 94.88 291 PRO A O 1
ATOM 2216 N N . ALA A 1 292 ? -1.308 7.647 2.023 1.00 96.81 292 ALA A N 1
ATOM 2217 C CA . ALA A 1 292 ? -0.511 8.780 1.552 1.00 96.81 292 ALA A CA 1
ATOM 2218 C C . ALA A 1 292 ? 0.796 8.331 0.874 1.00 96.81 292 ALA A C 1
ATOM 2220 O O . ALA A 1 292 ? 1.135 8.809 -0.202 1.00 96.81 292 ALA A O 1
ATOM 2221 N N . VAL A 1 293 ? 1.519 7.388 1.477 1.00 96.62 293 VAL A N 1
ATOM 2222 C CA . VAL A 1 293 ? 2.810 6.871 1.005 1.00 96.62 293 VAL A CA 1
ATOM 2223 C C . VAL A 1 293 ? 2.648 6.080 -0.286 1.00 96.62 293 VAL A C 1
ATOM 2225 O O . VAL A 1 293 ? 3.425 6.265 -1.224 1.00 96.62 293 VAL A O 1
ATOM 2228 N N . THR A 1 294 ? 1.631 5.221 -0.361 1.00 95.12 294 THR A N 1
ATOM 2229 C CA . THR A 1 294 ? 1.328 4.462 -1.584 1.00 95.12 294 THR A CA 1
ATOM 2230 C C . THR A 1 294 ? 0.902 5.386 -2.720 1.00 95.12 294 THR A C 1
ATOM 2232 O O . THR A 1 294 ? 1.408 5.242 -3.833 1.00 95.12 294 THR A O 1
ATOM 2235 N N . GLY A 1 295 ? 0.069 6.393 -2.434 1.00 94.25 295 GLY A N 1
ATOM 2236 C CA . GLY A 1 295 ? -0.296 7.434 -3.392 1.00 94.25 295 GLY A CA 1
ATOM 2237 C C . GLY A 1 295 ? 0.898 8.273 -3.840 1.00 94.25 295 GLY A C 1
ATOM 2238 O O . GLY A 1 295 ? 1.056 8.524 -5.031 1.00 94.25 295 GLY A O 1
ATOM 2239 N N . GLY A 1 296 ? 1.773 8.679 -2.919 1.00 94.69 296 GLY A N 1
ATOM 2240 C CA . GLY A 1 296 ? 2.958 9.476 -3.238 1.00 94.69 296 GLY A CA 1
ATOM 2241 C C . GLY A 1 296 ? 3.971 8.710 -4.080 1.00 94.69 296 GLY A C 1
ATOM 2242 O O . GLY A 1 296 ? 4.504 9.243 -5.055 1.00 94.69 296 GLY A O 1
ATOM 2243 N N . ALA A 1 297 ? 4.175 7.430 -3.775 1.00 93.12 297 ALA A N 1
ATOM 2244 C CA . ALA A 1 297 ? 4.997 6.557 -4.599 1.00 93.12 297 ALA A CA 1
ATOM 2245 C C . ALA A 1 297 ? 4.377 6.358 -5.995 1.00 93.12 297 ALA A C 1
ATOM 2247 O O . ALA A 1 297 ? 5.071 6.525 -6.994 1.00 93.12 297 ALA A O 1
ATOM 2248 N N . ALA A 1 298 ? 3.070 6.091 -6.085 1.00 91.56 298 ALA A N 1
ATOM 2249 C CA . ALA A 1 298 ? 2.365 5.943 -7.361 1.00 91.56 298 ALA A CA 1
ATOM 2250 C C . ALA A 1 298 ? 2.377 7.225 -8.210 1.00 91.56 298 ALA A C 1
ATOM 2252 O O . ALA A 1 298 ? 2.558 7.153 -9.423 1.00 91.56 298 ALA A O 1
ATOM 2253 N N . GLY A 1 299 ? 2.221 8.394 -7.580 1.00 90.25 299 GLY A N 1
ATOM 2254 C CA . GLY A 1 299 ? 2.267 9.694 -8.247 1.00 90.25 299 GLY A CA 1
ATOM 2255 C C . GLY A 1 299 ? 3.603 9.925 -8.941 1.00 90.25 299 GLY A C 1
ATOM 2256 O O . GLY A 1 299 ? 3.619 10.309 -10.107 1.00 90.25 299 GLY A O 1
ATOM 2257 N N . ARG A 1 300 ? 4.712 9.597 -8.264 1.00 89.25 300 ARG A N 1
ATOM 2258 C CA . ARG A 1 300 ? 6.053 9.624 -8.864 1.00 89.25 300 ARG A CA 1
ATOM 2259 C C . ARG A 1 300 ? 6.140 8.700 -10.074 1.00 89.25 300 ARG A C 1
ATOM 2261 O O . ARG A 1 300 ? 6.553 9.150 -11.128 1.00 89.25 300 ARG A O 1
ATOM 2268 N N . LEU A 1 301 ? 5.688 7.449 -9.960 1.00 85.00 301 LEU A N 1
ATOM 2269 C CA . LEU A 1 301 ? 5.736 6.485 -11.071 1.00 85.00 301 LEU A CA 1
ATOM 2270 C C . LEU A 1 301 ? 4.942 6.922 -12.317 1.00 85.00 301 LEU A C 1
ATOM 2272 O O . LEU A 1 301 ? 5.233 6.452 -13.414 1.00 85.00 301 LEU A O 1
ATOM 2276 N N . ALA A 1 302 ? 3.923 7.768 -12.155 1.00 81.06 302 ALA A N 1
ATOM 2277 C CA . ALA A 1 302 ? 3.018 8.152 -13.234 1.00 81.06 302 ALA A CA 1
ATOM 2278 C C . ALA A 1 302 ? 3.452 9.396 -14.030 1.00 81.06 302 ALA A C 1
ATOM 2280 O O . ALA A 1 302 ? 2.952 9.582 -15.143 1.00 81.06 302 ALA A O 1
ATOM 2281 N N . LEU A 1 303 ? 4.305 10.262 -13.467 1.00 67.69 303 LEU A N 1
ATOM 2282 C CA . LEU A 1 303 ? 4.583 11.604 -14.000 1.00 67.69 303 LEU A CA 1
ATOM 2283 C C . LEU A 1 303 ? 6.043 11.808 -14.378 1.00 67.69 303 LEU A C 1
ATOM 2285 O O . LEU A 1 303 ? 6.277 12.107 -15.570 1.00 67.69 303 LEU A O 1
#

Nearest PDB structures (foldseek):
  8y6i-assembly1_A  TM=1.363E-01  e=3.492E+00  Homo sapiens

Solvent-accessible surface area (backbone atoms only — not comparable to full-atom values): 15914 Å² total; per-residue (Å²): 112,72,73,58,58,51,55,54,47,57,56,47,54,54,39,49,52,41,24,14,48,31,34,11,45,52,62,22,42,64,59,72,57,39,61,70,48,50,55,48,14,69,67,58,53,71,70,55,52,52,50,49,52,52,49,45,41,50,51,36,20,52,46,39,58,72,49,39,86,57,99,64,95,47,72,67,61,20,42,51,53,18,50,51,24,39,52,52,17,34,53,52,34,50,52,51,36,39,48,56,61,79,44,60,95,85,57,53,70,64,45,55,50,28,34,21,54,60,45,16,52,48,12,14,48,24,15,47,51,43,48,42,74,58,68,80,67,77,63,48,67,63,48,52,56,58,46,61,68,60,63,75,78,67,86,68,80,75,80,82,80,86,72,72,92,64,53,66,66,59,54,48,53,52,51,53,50,48,43,51,51,26,17,53,51,20,9,44,64,34,23,60,78,46,53,84,42,71,47,38,55,55,37,37,72,68,45,50,77,63,45,48,50,50,39,52,51,47,38,51,52,49,33,37,34,40,44,59,59,29,64,69,56,84,77,90,79,81,65,97,80,54,78,67,72,39,74,66,44,48,31,52,51,49,39,52,54,10,36,50,49,23,38,50,47,42,54,73,68,41,52,52,79,78,72,71,38,73,64,61,48,53,39,28,17,52,59,35,21,48,30,2,22,38,20,12,43,50,21,38,70,74,108

Foldseek 3Di:
DVVVVVVVVVVQVVLLLLLLQLQLLLFLVLVLLDPVLLVQLVVDDPVVLVVLVVVLLVVQLVLCQVLQPDPDRDSVVSSVLSVVLLVSQLVSSLVVCVLLVVDDPPDDPSSSSSSSSSSSSRSSVSSSNSCSPCPPPPCVVVVVVVCVVVVPPPPPPDDDDDDDPDDLVVVVVVLVVQLLVLLLVQLLVQLVSNLLDCSLLVSLVNDDPVSLVVLLVVLLVSLLSNAPSNPLDDDDDSDDDDPCPPSSNVSVVSLVSSLVSLLVSNVVSPVCVVPVDPSSSNSSSSSSSSRSSSRSSVSSSPD

pLDDT: mean 79.18, std 17.94, range [30.81, 97.62]

Radius of gyration: 22.12 Å; Cα contacts (8 Å, |Δi|>4): 378; chains: 1; bounding box: 51×54×61 Å

Mean predicted aligned error: 10.13 Å

Sequence (303 aa):
MAKTASKSLWAKEGRDLIRGSAAGLIFGTPLLYTMEMWWHGLTFSSARMVLLLAAVLLINTVICLFLGFRARYDLLSAAMEAVESVALAFIIAVSILFLIGEIDFGSSLAEILGKCLTQAVVISLGIAIANAKFPCDDDEEQSNQKSKESSKQDSKQEPASSLEARSPEQAQLLADLKDVGAGLAGATLFAFNVAPTEEVIKIASRLDSIQLGLLFIAEIGICYIILFASGFWQREVHTPDSQFQKPWAETLLCSAFSFAVAGVLIGLVGYHEQVGTWDAWIRSTIVLGLPAVTGGAAGRLAL